Protein 3GGN (pdb70)

Solvent-accessible surface area: 13948 Å² total; per-residue (Å²): 123,90,25,135,21,24,10,62,0,45,69,69,22,111,76,0,24,60,52,2,69,81,9,65,17,1,1,73,17,1,26,89,4,87,48,7,92,81,52,58,141,98,73,3,97,5,18,20,110,14,118,99,135,124,33,59,25,53,18,57,1,42,19,72,30,60,70,91,4,132,85,2,8,6,130,14,50,140,84,19,63,66,102,22,20,5,54,0,36,10,93,109,14,132,75,90,156,5,0,36,0,7,0,107,22,32,38,95,102,92,69,104,73,6,90,61,4,1,92,52,10,48,55,54,31,79,67,58,72,135,66,96,15,69,21,42,20,63,0,54,69,88,30,107,78,0,21,57,52,4,70,78,10,71,12,2,10,63,17,1,22,84,7,91,47,8,98,75,60,56,140,100,92,4,92,6,20,30,109,20,78,107,100,128,30,75,15,27,15,37,0,42,8,68,19,54,78,90,6,133,76,3,14,11,121,20,48,135,85,22,154,31,115,20,39,6,49,0,46,10,107,122,13,124,75,86,92,20,6,33,0,29,0,128,22,41,45,32,86,138,93,71,121,84,6,110,66,5,2,108,44,9,67,59,53,32,71,53,66,71

CATH classification: 3.30.530.20

Structure (mmCIF, N/CA/C/O backbone):
data_3GGN
#
_entry.id   3GGN
#
_cell.length_a   48.498
_cell.length_b   56.286
_cell.length_c   51.277
_cell.angle_alpha   90.00
_cell.angle_beta   106.23
_cell.angle_gamma   90.00
#
_symmetry.space_group_name_H-M   'P 1 21 1'
#
loop_
_entity.id
_entity.type
_entity.pdbx_description
1 polymer 'Uncharacterized protein DR_A0006'
2 water water
#
loop_
_atom_site.group_PDB
_atom_site.id
_atom_site.type_symbol
_atom_site.label_atom_id
_atom_site.label_alt_id
_atom_site.label_comp_id
_atom_site.label_asym_id
_atom_site.label_entity_id
_atom_site.label_seq_id
_atom_site.pdbx_PDB_ins_code
_atom_site.Cartn_x
_atom_site.Cartn_y
_atom_site.Cartn_z
_atom_site.occupancy
_atom_site.B_iso_or_equiv
_atom_site.auth_seq_id
_atom_site.auth_comp_id
_atom_site.auth_asym_id
_atom_site.auth_atom_id
_atom_site.pdbx_PDB_model_num
ATOM 1 N N . THR A 1 4 ? 9.229 35.639 34.712 1.00 34.54 3 THR A N 1
ATOM 2 C CA . THR A 1 4 ? 7.876 35.659 34.079 1.00 34.23 3 THR A CA 1
ATOM 3 C C . THR A 1 4 ? 7.139 34.342 34.333 1.00 34.01 3 THR A C 1
ATOM 4 O O . THR A 1 4 ? 7.762 33.289 34.495 1.00 34.80 3 THR A O 1
ATOM 8 N N . VAL A 1 5 ? 5.813 34.412 34.360 1.00 31.74 4 VAL A N 1
ATOM 9 C CA . VAL A 1 5 ? 4.987 33.239 34.612 1.00 30.65 4 VAL A CA 1
ATOM 10 C C . VAL A 1 5 ? 3.920 33.063 33.534 1.00 29.98 4 VAL A C 1
ATOM 11 O O . VAL A 1 5 ? 3.265 34.025 33.130 1.00 29.76 4 VAL A O 1
ATOM 15 N N . VAL A 1 6 ? 3.758 31.828 33.069 1.00 28.49 5 VAL A N 1
ATOM 16 C CA . VAL A 1 6 ? 2.761 31.505 32.056 1.00 28.59 5 VAL A CA 1
ATOM 17 C C . VAL A 1 6 ? 1.878 30.427 32.663 1.00 29.54 5 VAL A C 1
ATOM 18 O O . VAL A 1 6 ? 2.366 29.382 33.093 1.00 29.97 5 VAL A O 1
ATOM 22 N N . ARG A 1 7 ? 0.576 30.672 32.694 1.00 29.89 6 ARG A N 1
ATOM 23 C CA . ARG A 1 7 ? -0.335 29.719 33.303 1.00 31.32 6 ARG A CA 1
ATOM 24 C C . ARG A 1 7 ? -1.626 29.573 32.504 1.00 30.42 6 ARG A C 1
ATOM 25 O O . ARG A 1 7 ? -2.254 30.564 32.130 1.00 29.41 6 ARG A O 1
ATOM 33 N N . ASP A 1 8 ? -2.012 28.330 32.239 1.00 29.92 7 ASP A N 1
ATOM 34 C CA . ASP A 1 8 ? -3.229 28.059 31.483 1.00 29.24 7 ASP A CA 1
ATOM 35 C C . ASP A 1 8 ? -3.804 26.709 31.898 1.00 29.92 7 ASP A C 1
ATOM 36 O O . ASP A 1 8 ? -3.135 25.912 32.561 1.00 30.00 7 ASP A O 1
ATOM 41 N N . ALA A 1 9 ? -5.042 26.443 31.501 1.00 27.04 8 ALA A N 1
ATOM 42 C CA . ALA A 1 9 ? -5.682 25.188 31.859 1.00 27.00 8 ALA A CA 1
ATOM 43 C C . ALA A 1 9 ? -6.729 24.783 30.828 1.00 26.27 8 ALA A C 1
ATOM 44 O O . ALA A 1 9 ? -7.312 25.628 30.161 1.00 28.02 8 ALA A O 1
ATOM 46 N N . VAL A 1 10 ? -6.959 23.484 30.700 1.00 26.24 9 VAL A N 1
ATOM 47 C CA . VAL A 1 10 ? -7.945 22.964 29.765 1.00 25.12 9 VAL A CA 1
ATOM 48 C C . VAL A 1 10 ? -8.543 21.713 30.389 1.00 24.43 9 VAL A C 1
ATOM 49 O O . VAL A 1 10 ? -7.847 20.974 31.075 1.00 25.98 9 VAL A O 1
ATOM 53 N N . THR A 1 11 ? -9.832 21.485 30.161 1.00 23.25 10 THR A N 1
ATOM 54 C CA . THR A 1 11 ? -10.506 20.308 30.705 1.00 23.71 10 THR A CA 1
ATOM 55 C C . THR A 1 11 ? -10.699 19.313 29.578 1.00 24.73 10 THR A C 1
ATOM 56 O O . THR A 1 11 ? -11.207 19.667 28.519 1.00 25.54 10 THR A O 1
ATOM 60 N N . ILE A 1 12 ? -10.300 18.069 29.815 1.00 22.65 11 ILE A N 1
ATOM 61 C CA . ILE A 1 12 ? -10.372 17.024 28.801 1.00 22.75 11 ILE A CA 1
ATOM 62 C C . ILE A 1 12 ? -11.183 15.821 29.265 1.00 22.31 11 ILE A C 1
ATOM 63 O O . ILE A 1 12 ? -11.032 15.360 30.392 1.00 19.67 11 ILE A O 1
ATOM 68 N N . GLY A 1 13 ? -12.028 15.306 28.379 1.00 22.72 12 GLY A N 1
ATOM 69 C CA . GLY A 1 13 ? -12.847 14.161 28.730 1.00 23.82 12 GLY A CA 1
ATOM 70 C C . GLY A 1 13 ? -12.098 12.845 28.699 1.00 24.70 12 GLY A C 1
ATOM 71 O O . GLY A 1 13 ? -12.523 11.899 28.039 1.00 24.79 12 GLY A O 1
ATOM 72 N N . LYS A 1 14 ? -10.979 12.779 29.410 1.00 26.49 13 LYS A N 1
ATOM 73 C CA . LYS A 1 14 ? -10.182 11.560 29.470 1.00 28.81 13 LYS A CA 1
ATOM 74 C C . LYS A 1 14 ? -9.644 11.354 30.880 1.00 28.34 13 LYS A C 1
ATOM 75 O O . LYS A 1 14 ? -9.546 12.299 31.662 1.00 27.21 13 LYS A O 1
ATOM 81 N N . PRO A 1 15 ? -9.315 10.103 31.228 1.00 27.50 14 PRO A N 1
ATOM 82 C CA . PRO A 1 15 ? -8.780 9.748 32.547 1.00 27.73 14 PRO A CA 1
ATOM 83 C C . PRO A 1 15 ? -7.486 10.517 32.829 1.00 26.40 14 PRO A C 1
ATOM 84 O O . PRO A 1 15 ? -6.714 10.793 31.909 1.00 25.38 14 PRO A O 1
ATOM 88 N N . ALA A 1 16 ? -7.242 10.853 34.092 1.00 24.24 15 ALA A N 1
ATOM 89 C CA . ALA A 1 16 ? -6.028 11.581 34.451 1.00 24.81 15 ALA A CA 1
ATOM 90 C C . ALA A 1 16 ? -4.780 10.735 34.203 1.00 24.61 15 ALA A C 1
ATOM 91 O O . ALA A 1 16 ? -3.728 11.256 33.829 1.00 23.28 15 ALA A O 1
ATOM 93 N N . GLU A 1 17 ? -4.902 9.426 34.406 1.00 26.17 16 GLU A N 1
ATOM 94 C CA . GLU A 1 17 ? -3.769 8.521 34.221 1.00 28.02 16 GLU A CA 1
ATOM 95 C C . GLU A 1 17 ? -3.305 8.519 32.773 1.00 27.55 16 GLU A C 1
ATOM 96 O O . GLU A 1 17 ? -2.114 8.390 32.492 1.00 27.97 16 GLU A O 1
ATOM 102 N N . GLN A 1 18 ? -4.256 8.657 31.856 1.00 26.99 17 GLN A N 1
ATOM 103 C CA . GLN A 1 18 ? -3.949 8.649 30.436 1.00 27.14 17 GLN A CA 1
ATOM 104 C C . GLN A 1 18 ? -3.265 9.932 29.981 1.00 24.90 17 GLN A C 1
ATOM 105 O O . GLN A 1 18 ? -2.341 9.895 29.170 1.00 24.48 17 GLN A O 1
ATOM 111 N N . LEU A 1 19 ? -3.727 11.066 30.493 1.00 22.01 18 LEU A N 1
ATOM 112 C CA . LEU A 1 19 ? -3.132 12.339 30.130 1.00 21.25 18 LEU A CA 1
ATOM 113 C C . LEU A 1 19 ? -1.742 12.444 30.757 1.00 18.79 18 LEU A C 1
ATOM 114 O O . LEU A 1 19 ? -0.814 12.976 30.143 1.00 18.89 18 LEU A O 1
ATOM 119 N N . TYR A 1 20 ? -1.599 11.925 31.975 1.00 17.77 19 TYR A N 1
ATOM 120 C CA . TYR A 1 20 ? -0.314 11.941 32.670 1.00 17.72 19 TYR A CA 1
ATOM 121 C C . TYR A 1 20 ? 0.761 11.244 31.823 1.00 17.33 19 TYR A C 1
ATOM 122 O O . TYR A 1 20 ? 1.832 11.792 31.588 1.00 18.77 19 TYR A O 1
ATOM 131 N N . ALA A 1 21 ? 0.468 10.033 31.368 1.00 19.77 20 ALA A N 1
ATOM 132 C CA . ALA A 1 21 ? 1.432 9.268 30.567 1.00 19.72 20 ALA A CA 1
ATOM 133 C C . ALA A 1 21 ? 1.923 10.016 29.329 1.00 19.34 20 ALA A C 1
ATOM 134 O O . ALA A 1 21 ? 3.061 9.832 28.889 1.00 18.47 20 ALA A O 1
ATOM 136 N N . VAL A 1 22 ? 1.071 10.862 28.767 1.00 18.58 21 VAL A N 1
ATOM 137 C CA . VAL A 1 22 ? 1.458 11.619 27.587 1.00 16.70 21 VAL A CA 1
ATOM 138 C C . VAL A 1 22 ? 2.549 12.617 27.956 1.00 17.88 21 VAL A C 1
ATOM 139 O O . VAL A 1 22 ? 3.550 12.738 27.261 1.00 17.38 21 VAL A O 1
ATOM 143 N N . TRP A 1 23 ? 2.367 13.308 29.074 1.00 16.81 22 TRP A N 1
ATOM 144 C CA . TRP A 1 23 ? 3.333 14.303 29.521 1.00 17.10 22 TRP A CA 1
ATOM 145 C C . TRP A 1 23 ? 4.609 13.731 30.124 1.00 17.05 22 TRP A C 1
ATOM 146 O O . TRP A 1 23 ? 5.677 14.337 30.011 1.00 18.44 22 TRP A O 1
ATOM 157 N N . ARG A 1 24 ? 4.502 12.572 30.767 1.00 16.55 23 ARG A N 1
ATOM 158 C CA . ARG A 1 24 ? 5.658 11.947 31.393 1.00 16.16 23 ARG A CA 1
ATOM 159 C C . ARG A 1 24 ? 6.716 11.473 30.388 1.00 16.37 23 ARG A C 1
ATOM 160 O O . ARG A 1 24 ? 7.871 11.204 30.755 1.00 12.83 23 ARG A O 1
ATOM 168 N N . ASP A 1 25 ? 6.310 11.343 29.130 1.00 15.71 24 ASP A N 1
ATOM 169 C CA . ASP A 1 25 ? 7.229 10.969 28.061 1.00 18.28 24 ASP A CA 1
ATOM 170 C C . ASP A 1 25 ? 7.869 12.298 27.654 1.00 19.40 24 ASP A C 1
ATOM 171 O O . ASP A 1 25 ? 7.381 12.996 26.761 1.00 16.60 24 ASP A O 1
ATOM 176 N N . LEU A 1 26 ? 8.968 12.634 28.320 1.00 18.86 25 LEU A N 1
ATOM 177 C CA . LEU A 1 26 ? 9.659 13.899 28.095 1.00 18.24 25 LEU A CA 1
ATOM 178 C C . LEU A 1 26 ? 10.090 14.240 26.674 1.00 16.30 25 LEU A C 1
ATOM 179 O O . LEU A 1 26 ? 9.954 15.389 26.249 1.00 14.98 25 LEU A O 1
ATOM 184 N N . PRO A 1 27 ? 10.621 13.258 25.918 1.00 17.14 26 PRO A N 1
ATOM 185 C CA . PRO A 1 27 ? 11.048 13.548 24.546 1.00 14.94 26 PRO A CA 1
ATOM 186 C C . PRO A 1 27 ? 9.904 14.056 23.679 1.00 14.10 26 PRO A C 1
ATOM 187 O O . PRO A 1 27 ? 10.125 14.708 22.656 1.00 14.31 26 PRO A O 1
ATOM 191 N N . GLY A 1 28 ? 8.678 13.762 24.093 1.00 14.40 27 GLY A N 1
ATOM 192 C CA . GLY A 1 28 ? 7.523 14.208 23.336 1.00 15.19 27 GLY A CA 1
ATOM 193 C C . GLY A 1 28 ? 6.978 15.572 23.750 1.00 16.16 27 GLY A C 1
ATOM 194 O O . GLY A 1 28 ? 6.071 16.094 23.103 1.00 14.63 27 GLY A O 1
ATOM 195 N N . LEU A 1 29 ? 7.528 16.162 24.809 1.00 15.01 28 LEU A N 1
ATOM 196 C CA . LEU A 1 29 ? 7.041 17.461 25.287 1.00 15.86 28 LEU A CA 1
ATOM 197 C C . LEU A 1 29 ? 7.002 18.588 24.256 1.00 15.98 28 LEU A C 1
ATOM 198 O O . LEU A 1 29 ? 6.110 19.432 24.301 1.00 15.87 28 LEU A O 1
ATOM 203 N N . PRO A 1 30 ? 7.975 18.634 23.330 1.00 15.50 29 PRO A N 1
ATOM 204 C CA . PRO A 1 30 ? 7.972 19.699 22.320 1.00 17.83 29 PRO A CA 1
ATOM 205 C C . PRO A 1 30 ? 6.712 19.699 21.450 1.00 19.21 29 PRO A C 1
ATOM 206 O O . PRO A 1 30 ? 6.448 20.661 20.735 1.00 19.56 29 PRO A O 1
ATOM 210 N N . LEU A 1 31 ? 5.953 18.609 21.491 1.00 19.84 30 LEU A N 1
ATOM 211 C CA . LEU A 1 31 ? 4.703 18.530 20.734 1.00 23.57 30 LEU A CA 1
ATOM 212 C C . LEU A 1 31 ? 3.631 19.264 21.530 1.00 24.54 30 LEU A C 1
ATOM 213 O O . LEU A 1 31 ? 2.786 19.969 20.970 1.00 27.40 30 LEU A O 1
ATOM 218 N N . LEU A 1 32 ? 3.680 19.099 22.847 1.00 25.85 31 LEU A N 1
ATOM 219 C CA . LEU A 1 32 ? 2.713 19.725 23.737 1.00 25.66 31 LEU A CA 1
ATOM 220 C C . LEU A 1 32 ? 3.052 21.180 24.013 1.00 25.81 31 LEU A C 1
ATOM 221 O O . LEU A 1 32 ? 2.159 22.027 24.074 1.00 28.48 31 LEU A O 1
ATOM 226 N N . MET A 1 33 ? 4.336 21.465 24.205 1.00 24.68 32 MET A N 1
ATOM 227 C CA . MET A 1 33 ? 4.800 22.831 24.461 1.00 23.21 32 MET A CA 1
ATOM 228 C C . MET A 1 33 ? 5.707 23.189 23.289 1.00 24.11 32 MET A C 1
ATOM 229 O O . MET A 1 33 ? 6.934 23.081 23.373 1.00 20.43 32 MET A O 1
ATOM 234 N N . THR A 1 34 ? 5.085 23.629 22.200 1.00 23.34 33 THR A N 1
ATOM 235 C CA . THR A 1 34 ? 5.802 23.950 20.975 1.00 22.31 33 THR A CA 1
ATOM 236 C C . THR A 1 34 ? 6.900 25.012 21.019 1.00 22.90 33 THR A C 1
ATOM 237 O O . THR A 1 34 ? 7.554 25.246 20.005 1.00 21.09 33 THR A O 1
ATOM 241 N N . HIS A 1 35 ? 7.112 25.657 22.163 1.00 20.96 34 HIS A N 1
ATOM 242 C CA . HIS A 1 35 ? 8.184 26.641 22.239 1.00 21.05 34 HIS A CA 1
ATOM 243 C C . HIS A 1 35 ? 9.492 25.885 22.495 1.00 19.83 34 HIS A C 1
ATOM 244 O O . HIS A 1 35 ? 10.573 26.465 22.464 1.00 18.41 34 HIS A O 1
ATOM 251 N N . LEU A 1 36 ? 9.376 24.580 22.736 1.00 19.24 35 LEU A N 1
ATOM 252 C CA . LEU A 1 36 ? 10.537 23.726 22.980 1.00 17.98 35 LEU A CA 1
ATOM 253 C C . LEU A 1 36 ? 10.958 23.036 21.686 1.00 19.57 35 LEU A C 1
ATOM 254 O O . LEU A 1 36 ? 10.105 22.640 20.885 1.00 18.50 35 LEU A O 1
ATOM 259 N N . ARG A 1 37 ? 12.264 22.879 21.485 1.00 15.93 36 ARG A N 1
ATOM 260 C CA . ARG A 1 37 ? 12.761 22.224 20.280 1.00 18.12 36 ARG A CA 1
ATOM 261 C C . ARG A 1 37 ? 12.995 20.740 20.536 1.00 18.06 36 ARG A C 1
ATOM 262 O O . ARG A 1 37 ? 12.728 19.906 19.677 1.00 18.66 36 ARG A O 1
ATOM 270 N N . SER A 1 38 ? 13.507 20.416 21.716 1.00 17.71 37 SER A N 1
ATOM 271 C CA . SER A 1 38 ? 13.757 19.026 22.063 1.00 17.05 37 SER A CA 1
ATOM 272 C C . SER A 1 38 ? 14.037 18.826 23.554 1.00 17.00 37 SER A C 1
ATOM 273 O O . SER A 1 38 ? 14.491 19.740 24.250 1.00 14.69 37 SER A O 1
ATOM 276 N N . VAL A 1 39 ? 13.730 17.624 24.039 1.00 14.33 38 VAL A N 1
ATOM 277 C CA . VAL A 1 39 ? 13.979 17.246 25.421 1.00 13.91 38 VAL A CA 1
ATOM 278 C C . VAL A 1 39 ? 14.545 15.838 25.361 1.00 15.45 38 VAL A C 1
ATOM 279 O O . VAL A 1 39 ? 13.919 14.924 24.808 1.00 13.04 38 VAL A O 1
ATOM 283 N N . GLU A 1 40 ? 15.737 15.673 25.921 1.00 16.21 39 GLU A N 1
ATOM 284 C CA . GLU A 1 40 ? 16.417 14.387 25.924 1.00 19.17 39 GLU A CA 1
ATOM 285 C C . GLU A 1 40 ? 16.609 13.860 27.343 1.00 18.64 39 GLU A C 1
ATOM 286 O O . GLU A 1 40 ? 17.032 14.592 28.236 1.00 18.31 39 GLU A O 1
ATOM 292 N N . VAL A 1 41 ? 16.294 12.587 27.551 1.00 17.78 40 VAL A N 1
ATOM 293 C CA . VAL A 1 41 ? 16.445 11.992 28.871 1.00 17.52 40 VAL A CA 1
ATOM 294 C C . VAL A 1 41 ? 17.915 11.674 29.109 1.00 18.47 40 VAL A C 1
ATOM 295 O O . VAL A 1 41 ? 18.543 10.997 28.301 1.00 18.95 40 VAL A O 1
ATOM 299 N N . LEU A 1 42 ? 18.469 12.178 30.207 1.00 18.34 41 LEU A N 1
ATOM 300 C CA . LEU A 1 42 ? 19.869 11.919 30.525 1.00 20.58 41 LEU A CA 1
ATOM 301 C C . LEU A 1 42 ? 19.937 10.796 31.560 1.00 21.83 41 LEU A C 1
ATOM 302 O O . LEU A 1 42 ? 20.844 9.969 31.525 1.00 24.83 41 LEU A O 1
ATOM 307 N N . ASP A 1 43 ? 18.967 10.777 32.472 1.00 23.82 42 ASP A N 1
ATOM 308 C CA . ASP A 1 43 ? 18.858 9.741 33.493 1.00 24.13 42 ASP A CA 1
ATOM 309 C C . ASP A 1 43 ? 17.471 9.819 34.137 1.00 24.60 42 ASP A C 1
ATOM 310 O O . ASP A 1 43 ? 16.628 10.608 33.699 1.00 24.85 42 ASP A O 1
ATOM 315 N N . ASP A 1 44 ? 17.228 9.003 35.158 1.00 24.22 43 ASP A N 1
ATOM 316 C CA . ASP A 1 44 ? 15.933 8.972 35.834 1.00 26.29 43 ASP A CA 1
ATOM 317 C C . ASP A 1 44 ? 15.345 10.340 36.190 1.00 24.48 43 ASP A C 1
ATOM 318 O O . ASP A 1 44 ? 14.130 10.542 36.096 1.00 23.21 43 ASP A O 1
ATOM 323 N N . LYS A 1 45 ? 16.203 11.277 36.584 1.00 23.54 44 LYS A N 1
ATOM 324 C CA . LYS A 1 45 ? 15.748 12.604 36.989 1.00 22.77 44 LYS A CA 1
ATOM 325 C C . LYS A 1 45 ? 16.211 13.765 36.110 1.00 22.39 44 LYS A C 1
ATOM 326 O O . LYS A 1 45 ? 15.565 14.807 36.087 1.00 23.21 44 LYS A O 1
ATOM 332 N N . ARG A 1 46 ? 17.323 13.593 35.402 1.00 21.09 45 ARG A N 1
ATOM 333 C CA . ARG A 1 46 ? 17.864 14.650 34.544 1.00 21.20 45 ARG A CA 1
ATOM 334 C C . ARG A 1 46 ? 17.490 14.525 33.073 1.00 18.11 45 ARG A C 1
ATOM 335 O O . ARG A 1 46 ? 17.316 13.428 32.550 1.00 18.26 45 ARG A O 1
ATOM 343 N N . SER A 1 47 ? 17.408 15.675 32.412 1.00 16.59 46 SER A N 1
ATOM 344 C CA . SER A 1 47 ? 17.095 15.759 30.997 1.00 15.17 46 SER A CA 1
ATOM 345 C C . SER A 1 47 ? 17.713 17.041 30.448 1.00 15.98 46 SER A C 1
ATOM 346 O O . SER A 1 47 ? 17.961 17.999 31.190 1.00 17.11 46 SER A O 1
ATOM 349 N N . ARG A 1 48 ? 17.975 17.049 29.148 1.00 16.49 47 ARG A N 1
ATOM 350 C CA . ARG A 1 48 ? 18.556 18.212 28.491 1.00 16.55 47 ARG A CA 1
ATOM 351 C C . ARG A 1 48 ? 17.484 18.823 27.608 1.00 16.35 47 ARG A C 1
ATOM 352 O O . ARG A 1 48 ? 16.940 18.153 26.723 1.00 16.90 47 ARG A O 1
ATOM 360 N N . TRP A 1 49 ? 17.184 20.091 27.865 1.00 15.10 48 TRP A N 1
ATOM 361 C CA . TRP A 1 49 ? 16.154 20.830 27.140 1.00 15.41 48 TRP A CA 1
ATOM 362 C C . TRP A 1 49 ? 16.784 21.801 26.154 1.00 17.38 48 TRP A C 1
ATOM 363 O O . TRP A 1 49 ? 17.821 22.415 26.448 1.00 15.93 48 TRP A O 1
ATOM 374 N N . THR A 1 50 ? 16.165 21.931 24.981 1.00 16.92 49 THR A N 1
ATOM 375 C CA . THR A 1 50 ? 16.677 22.833 23.961 1.00 15.74 49 THR A CA 1
ATOM 376 C C . THR A 1 50 ? 15.551 23.629 23.313 1.00 16.82 49 THR A C 1
ATOM 377 O O . THR A 1 50 ? 14.441 23.129 23.139 1.00 13.90 49 THR A O 1
ATOM 381 N N . VAL A 1 51 ? 15.846 24.881 22.974 1.00 13.50 50 VAL A N 1
ATOM 382 C CA . VAL A 1 51 ? 14.882 25.755 22.325 1.00 16.50 50 VAL A CA 1
ATOM 383 C C . VAL A 1 51 ? 15.618 26.500 21.217 1.00 16.05 50 VAL A C 1
ATOM 384 O O . VAL A 1 51 ? 16.842 26.647 21.265 1.00 14.69 50 VAL A O 1
ATOM 388 N N . GLU A 1 52 ? 14.873 26.955 20.215 1.00 18.17 51 GLU A N 1
ATOM 389 C CA . GLU A 1 52 ? 15.464 27.706 19.117 1.00 20.44 51 GLU A CA 1
ATOM 390 C C . GLU A 1 52 ? 15.924 29.067 19.629 1.00 18.72 51 GLU A C 1
ATOM 391 O O . GLU A 1 52 ? 15.377 29.593 20.598 1.00 17.69 51 GLU A O 1
ATOM 397 N N . ALA A 1 53 ? 16.938 29.631 18.984 1.00 19.00 52 ALA A N 1
ATOM 398 C CA . ALA A 1 53 ? 17.445 30.949 19.354 1.00 20.51 52 ALA A CA 1
ATOM 399 C C . ALA A 1 53 ? 18.007 31.582 18.088 1.00 21.62 52 ALA A C 1
ATOM 400 O O . ALA A 1 53 ? 18.669 30.912 17.295 1.00 20.73 52 ALA A O 1
ATOM 402 N N . PRO A 1 54 ? 17.737 32.880 17.877 1.00 23.12 53 PRO A N 1
ATOM 403 C CA . PRO A 1 54 ? 18.224 33.598 16.691 1.00 25.35 53 PRO A CA 1
ATOM 404 C C . PRO A 1 54 ? 19.742 33.553 16.550 1.00 27.63 53 PRO A C 1
ATOM 405 O O . PRO A 1 54 ? 20.455 33.140 17.468 1.00 24.89 53 PRO A O 1
ATOM 409 N N . ALA A 1 55 ? 20.233 33.984 15.391 1.00 31.24 54 ALA A N 1
ATOM 410 C CA . ALA A 1 55 ? 21.668 34.019 15.147 1.00 33.19 54 ALA A CA 1
ATOM 411 C C . ALA A 1 55 ? 22.240 35.020 16.143 1.00 33.90 54 ALA A C 1
ATOM 412 O O . ALA A 1 55 ? 21.584 36.005 16.478 1.00 34.37 54 ALA A O 1
ATOM 414 N N . PRO A 1 56 ? 23.469 34.790 16.623 1.00 33.35 55 PRO A N 1
ATOM 415 C CA . PRO A 1 56 ? 24.342 33.663 16.287 1.00 34.37 55 PRO A CA 1
ATOM 416 C C . PRO A 1 56 ? 24.102 32.390 17.115 1.00 32.44 55 PRO A C 1
ATOM 417 O O . PRO A 1 56 ? 24.538 31.305 16.726 1.00 34.93 55 PRO A O 1
ATOM 421 N N . LEU A 1 57 ? 23.409 32.525 18.243 1.00 30.03 56 LEU A N 1
ATOM 422 C CA . LEU A 1 57 ? 23.137 31.388 19.130 1.00 28.00 56 LEU A CA 1
ATOM 423 C C . LEU A 1 57 ? 22.612 30.109 18.476 1.00 26.00 56 LEU A C 1
ATOM 424 O O . LEU A 1 57 ? 23.080 29.020 18.801 1.00 26.58 56 LEU A O 1
ATOM 429 N N . GLY A 1 58 ? 21.643 30.234 17.571 1.00 23.41 57 GLY A N 1
ATOM 430 C CA . GLY A 1 58 ? 21.079 29.058 16.922 1.00 23.84 57 GLY A CA 1
ATOM 431 C C . GLY A 1 58 ? 20.120 28.315 17.843 1.00 21.98 57 GLY A C 1
ATOM 432 O O . GLY A 1 58 ? 18.940 28.137 17.541 1.00 18.75 57 GLY A O 1
ATOM 433 N N . THR A 1 59 ? 20.636 27.862 18.976 1.00 23.83 58 THR A N 1
ATOM 434 C CA . THR A 1 59 ? 19.816 27.165 19.958 1.00 24.11 58 THR A CA 1
ATOM 435 C C . THR A 1 59 ? 20.368 27.505 21.326 1.00 23.23 58 THR A C 1
ATOM 436 O O . THR A 1 59 ? 21.458 28.057 21.449 1.00 22.08 58 THR A O 1
ATOM 440 N N . VAL A 1 60 ? 19.590 27.196 22.351 1.00 24.06 59 VAL A N 1
ATOM 441 C CA . VAL A 1 60 ? 19.998 27.417 23.722 1.00 24.82 59 VAL A CA 1
ATOM 442 C C . VAL A 1 60 ? 19.599 26.126 24.416 1.00 24.64 59 VAL A C 1
ATOM 443 O O . VAL A 1 60 ? 18.461 25.674 24.296 1.00 22.14 59 VAL A O 1
ATOM 447 N N . SER A 1 61 ? 20.549 25.520 25.114 1.00 23.54 60 SER A N 1
ATOM 448 C CA . SER A 1 61 ? 20.300 24.267 25.804 1.00 24.52 60 SER A CA 1
ATOM 449 C C . SER A 1 61 ? 20.634 24.392 27.279 1.00 24.64 60 SER A C 1
ATOM 450 O O . SER A 1 61 ? 21.423 25.246 27.672 1.00 22.92 60 SER A O 1
ATOM 453 N N . TRP A 1 62 ? 20.011 23.543 28.089 1.00 23.19 61 TRP A N 1
ATOM 454 C CA . TRP A 1 62 ? 20.248 23.523 29.524 1.00 22.52 61 TRP A CA 1
ATOM 455 C C . TRP A 1 62 ? 19.747 22.195 30.059 1.00 22.45 61 TRP A C 1
ATOM 456 O O . TRP A 1 62 ? 19.045 21.456 29.363 1.00 20.60 61 TRP A O 1
ATOM 467 N N . GLU A 1 63 ? 20.120 21.879 31.290 1.00 21.41 62 GLU A N 1
ATOM 468 C CA . GLU A 1 63 ? 19.687 20.634 31.889 1.00 23.85 62 GLU A CA 1
ATOM 469 C C . GLU A 1 63 ? 18.676 20.961 32.967 1.00 23.90 62 GLU A C 1
ATOM 470 O O . GLU A 1 63 ? 18.689 22.054 33.533 1.00 23.24 62 GLU A O 1
ATOM 476 N N . ALA A 1 64 ? 17.788 20.014 33.235 1.00 23.99 63 ALA A N 1
ATOM 477 C CA . ALA A 1 64 ? 16.755 20.206 34.236 1.00 23.15 63 ALA A CA 1
ATOM 478 C C . ALA A 1 64 ? 16.450 18.883 34.915 1.00 22.14 63 ALA A C 1
ATOM 479 O O . ALA A 1 64 ? 16.747 17.814 34.375 1.00 24.07 63 ALA A O 1
ATOM 481 N N . GLU A 1 65 ? 15.866 18.950 36.103 1.00 21.05 64 GLU A N 1
ATOM 482 C CA . GLU A 1 65 ? 15.505 17.733 36.816 1.00 19.94 64 GLU A CA 1
ATOM 483 C C . GLU A 1 65 ? 14.053 17.774 37.258 1.00 17.27 64 GLU A C 1
ATOM 484 O O . GLU A 1 65 ? 13.455 18.840 37.377 1.00 17.91 64 GLU A O 1
ATOM 490 N N . LEU A 1 66 ? 13.478 16.599 37.467 1.00 16.46 65 LEU A N 1
ATOM 491 C CA . LEU A 1 66 ? 12.102 16.510 37.922 1.00 18.03 65 LEU A CA 1
ATOM 492 C C . LEU A 1 66 ? 12.102 16.763 39.426 1.00 17.47 65 LEU A C 1
ATOM 493 O O . LEU A 1 66 ? 12.856 16.131 40.157 1.00 19.55 65 LEU A O 1
ATOM 498 N N . THR A 1 67 ? 11.284 17.704 39.884 1.00 16.79 66 THR A N 1
ATOM 499 C CA . THR A 1 67 ? 11.202 18.008 41.309 1.00 16.17 66 THR A CA 1
ATOM 500 C C . THR A 1 67 ? 10.025 17.257 41.916 1.00 16.33 66 THR A C 1
ATOM 501 O O . THR A 1 67 ? 9.912 17.121 43.138 1.00 13.84 66 THR A O 1
ATOM 505 N N . ALA A 1 68 ? 9.139 16.776 41.054 1.00 15.89 67 ALA A N 1
ATOM 506 C CA . ALA A 1 68 ? 7.977 16.033 41.510 1.00 1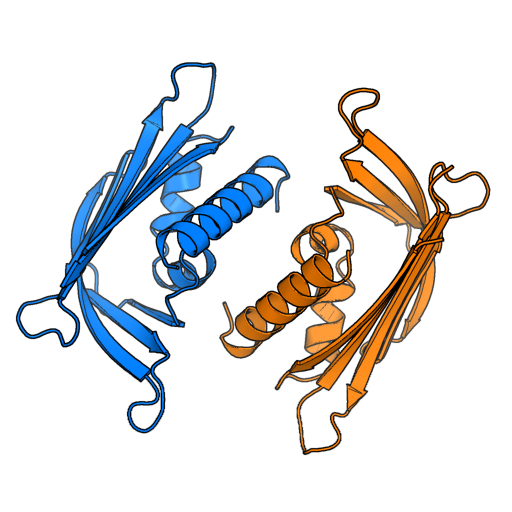5.60 67 ALA A CA 1
ATOM 507 C C . ALA A 1 68 ? 7.416 15.184 40.382 1.00 16.60 67 ALA A C 1
ATOM 508 O O . ALA A 1 68 ? 7.405 15.602 39.220 1.00 15.03 67 ALA A O 1
ATOM 510 N N . ASP A 1 69 ? 6.964 13.985 40.729 1.00 16.54 68 ASP A N 1
ATOM 511 C CA . ASP A 1 69 ? 6.385 13.082 39.749 1.00 18.36 68 ASP A CA 1
ATOM 512 C C . ASP A 1 69 ? 5.4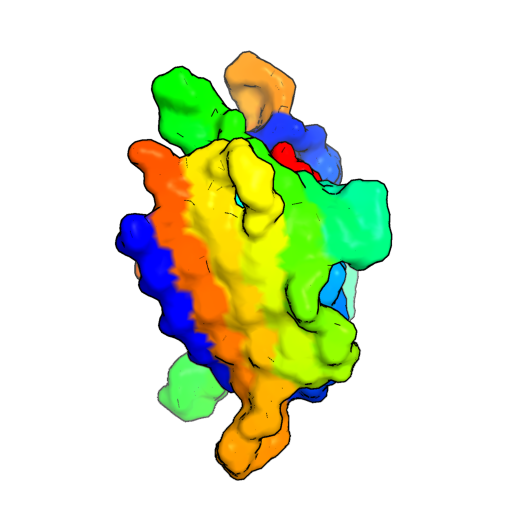19 12.124 40.433 1.00 18.45 68 ASP A C 1
ATOM 513 O O . ASP A 1 69 ? 5.832 11.159 41.066 1.00 17.13 68 ASP A O 1
ATOM 518 N N . GLU A 1 70 ? 4.130 12.422 40.304 1.00 18.43 69 GLU A N 1
ATOM 519 C CA . GLU A 1 70 ? 3.070 11.615 40.895 1.00 19.50 69 GLU A CA 1
ATOM 520 C C . GLU A 1 70 ? 2.158 11.139 39.779 1.00 21.16 69 GLU A C 1
ATOM 521 O O . GLU A 1 70 ? 1.373 11.909 39.246 1.00 19.52 69 GLU A O 1
ATOM 527 N N . PRO A 1 71 ? 2.260 9.855 39.405 1.00 21.79 70 PRO A N 1
ATOM 528 C CA . PRO A 1 71 ? 1.423 9.309 38.338 1.00 21.67 70 PRO A CA 1
ATOM 529 C C . PRO A 1 71 ? -0.038 9.744 38.442 1.00 22.32 70 PRO A C 1
ATOM 530 O O . PRO A 1 71 ? -0.662 9.636 39.501 1.00 21.28 70 PRO A O 1
ATOM 534 N N . GLY A 1 72 ? -0.563 10.259 37.336 1.00 21.05 71 GLY A N 1
ATOM 535 C CA . GLY A 1 72 ? -1.945 10.697 37.292 1.00 21.92 71 GLY A CA 1
ATOM 536 C C . GLY A 1 72 ? -2.259 11.944 38.089 1.00 20.87 71 GLY A C 1
ATOM 537 O O . GLY A 1 72 ? -3.416 12.380 38.116 1.00 23.52 71 GLY A O 1
ATOM 538 N N . LYS A 1 73 ? -1.245 12.534 38.718 1.00 18.90 72 LYS A N 1
ATOM 539 C CA . LYS A 1 73 ? -1.461 13.726 39.532 1.00 19.77 72 LYS A CA 1
ATOM 540 C C . LYS A 1 73 ? -0.590 14.936 39.199 1.00 19.95 72 LYS A C 1
ATOM 541 O O . LYS A 1 73 ? -1.104 16.049 39.057 1.00 20.08 72 LYS A O 1
ATOM 547 N N . ARG A 1 74 ? 0.720 14.736 39.090 1.00 19.89 73 ARG A N 1
ATOM 548 C CA . ARG A 1 74 ? 1.587 15.860 38.780 1.00 18.96 73 ARG A CA 1
ATOM 549 C C . ARG A 1 74 ? 3.000 15.506 38.342 1.00 16.79 73 ARG A C 1
ATOM 550 O O . ARG A 1 74 ? 3.540 14.459 38.692 1.00 18.23 73 ARG A O 1
ATOM 558 N N . ILE A 1 75 ? 3.575 16.411 37.558 1.00 15.62 74 ILE A N 1
ATOM 559 C CA . ILE A 1 75 ? 4.929 16.301 37.049 1.00 14.67 74 ILE A CA 1
ATOM 560 C C . ILE A 1 75 ? 5.497 17.724 37.147 1.00 14.66 74 ILE A C 1
ATOM 561 O O . ILE A 1 75 ? 4.875 18.682 36.686 1.00 15.17 74 ILE A O 1
ATOM 566 N N . ALA A 1 76 ? 6.663 17.867 37.763 1.00 16.24 75 ALA A N 1
ATOM 567 C CA . ALA A 1 76 ? 7.276 19.182 37.903 1.00 14.95 75 ALA A CA 1
ATOM 568 C C . ALA A 1 76 ? 8.764 19.101 37.612 1.00 15.07 75 ALA A C 1
ATOM 569 O O . ALA A 1 76 ? 9.398 18.064 37.818 1.00 15.40 75 ALA A O 1
ATOM 571 N N . TRP A 1 77 ? 9.324 20.207 37.138 1.00 14.52 76 TRP A N 1
ATOM 572 C CA . TRP A 1 77 ? 10.732 20.235 36.796 1.00 16.46 76 TRP A CA 1
ATOM 573 C C . TRP A 1 77 ? 11.281 21.638 36.969 1.00 16.19 76 TRP A C 1
ATOM 574 O O . TRP A 1 77 ? 10.528 22.606 37.019 1.00 15.37 76 TRP A O 1
ATOM 585 N N . ARG A 1 78 ? 12.598 21.734 37.073 1.00 18.04 77 ARG A N 1
ATOM 586 C CA . ARG A 1 78 ? 13.252 23.021 37.213 1.00 19.53 77 ARG A CA 1
ATOM 587 C C . ARG A 1 78 ? 14.684 22.891 36.715 1.00 19.56 77 ARG A C 1
ATOM 588 O O . ARG A 1 78 ? 15.325 21.856 36.888 1.00 18.32 77 ARG A O 1
ATOM 596 N N . SER A 1 79 ? 15.176 23.943 36.081 1.00 18.65 78 SER A N 1
ATOM 597 C CA . SER A 1 79 ? 16.533 23.939 35.565 1.00 20.18 78 SER A CA 1
ATOM 598 C C . SER A 1 79 ? 17.496 23.809 36.734 1.00 22.88 78 SER A C 1
ATOM 599 O O . SER A 1 79 ? 17.164 24.169 37.865 1.00 22.76 78 SER A O 1
ATOM 602 N N . LEU A 1 80 ? 18.682 23.277 36.473 1.00 24.39 79 LEU A N 1
ATOM 603 C CA . LEU A 1 80 ? 19.673 23.137 37.527 1.00 29.03 79 LEU A CA 1
ATOM 604 C C . LEU A 1 80 ? 20.410 24.455 37.696 1.00 32.70 79 LEU A C 1
ATOM 605 O O . LEU A 1 80 ? 20.387 25.308 36.806 1.00 30.23 79 LEU A O 1
ATOM 610 N N . PRO A 1 81 ? 21.046 24.654 38.860 1.00 35.79 80 PRO A N 1
ATOM 611 C CA . PRO A 1 81 ? 21.791 25.888 39.110 1.00 37.78 80 PRO A CA 1
ATOM 612 C C . PRO A 1 81 ? 22.867 26.056 38.041 1.00 40.29 80 PRO A C 1
ATOM 613 O O . PRO A 1 81 ? 23.666 25.145 37.807 1.00 40.97 80 PRO A O 1
ATOM 617 N N . GLY A 1 82 ? 22.874 27.209 37.380 1.00 42.39 81 GLY A N 1
ATOM 618 C CA . GLY A 1 82 ? 23.865 27.449 36.347 1.00 42.54 81 GLY A CA 1
ATOM 619 C C . GLY A 1 82 ? 23.315 27.296 34.941 1.00 42.88 81 GLY A C 1
ATOM 620 O O . GLY A 1 82 ? 23.993 27.626 33.965 1.00 41.86 81 GLY A O 1
ATOM 621 N N . ALA A 1 83 ? 22.093 26.780 34.828 1.00 42.56 82 ALA A N 1
ATOM 622 C CA . ALA A 1 83 ? 21.475 26.609 33.517 1.00 41.59 82 ALA A CA 1
ATOM 623 C C . ALA A 1 83 ? 21.431 27.985 32.884 1.00 41.03 82 ALA A C 1
ATOM 624 O O . ALA A 1 83 ? 21.332 28.985 33.590 1.00 42.23 82 ALA A O 1
ATOM 626 N N . ARG A 1 84 ? 21.520 28.044 31.561 1.00 40.40 83 ARG A N 1
ATOM 627 C CA . ARG A 1 84 ? 21.480 29.329 30.876 1.00 39.45 83 ARG A CA 1
ATOM 628 C C . ARG A 1 84 ? 20.200 30.047 31.278 1.00 39.33 83 ARG A C 1
ATOM 629 O O . ARG A 1 84 ? 20.230 30.990 32.067 1.00 41.08 83 ARG A O 1
ATOM 631 N N . ILE A 1 85 ? 19.076 29.576 30.743 1.00 38.21 84 ILE A N 1
ATOM 632 C CA . ILE A 1 85 ? 17.773 30.164 31.026 1.00 35.22 84 ILE A CA 1
ATOM 633 C C . ILE A 1 85 ? 17.129 29.518 32.250 1.00 34.27 84 ILE A C 1
ATOM 634 O O . ILE A 1 85 ? 16.732 28.352 32.215 1.00 32.58 84 ILE A O 1
ATOM 639 N N . GLU A 1 86 ? 17.032 30.289 33.330 1.00 33.20 85 GLU A N 1
ATOM 640 C CA . GLU A 1 86 ? 16.447 29.815 34.577 1.00 31.94 85 GLU A CA 1
ATOM 641 C C . GLU A 1 86 ? 14.945 29.586 34.408 1.00 29.02 85 GLU A C 1
ATOM 642 O O . GLU A 1 86 ? 14.191 30.526 34.155 1.00 31.50 85 GLU A O 1
ATOM 648 N N . ASN A 1 87 ? 14.501 28.342 34.552 1.00 26.30 86 ASN A N 1
ATOM 649 C CA . ASN A 1 87 ? 13.082 28.059 34.383 1.00 23.35 86 ASN A CA 1
ATOM 650 C C . ASN A 1 87 ? 12.558 26.861 35.159 1.00 22.00 86 ASN A C 1
ATOM 651 O O . ASN A 1 87 ? 13.314 26.008 35.624 1.00 20.51 86 ASN A O 1
ATOM 656 N N . SER A 1 88 ? 11.241 26.805 35.288 1.00 18.75 87 SER A N 1
ATOM 657 C CA . SER A 1 88 ? 10.596 25.705 35.980 1.00 18.10 87 SER A CA 1
ATOM 658 C C . SER A 1 88 ? 9.244 25.502 35.316 1.00 17.72 87 SER A C 1
ATOM 659 O O . SER A 1 88 ? 8.798 26.329 34.516 1.00 16.31 87 SER A O 1
ATOM 662 N N . GLY A 1 89 ? 8.594 24.399 35.656 1.00 15.77 88 GLY A N 1
ATOM 663 C CA . GLY A 1 89 ? 7.295 24.116 35.093 1.00 16.53 88 GLY A CA 1
ATOM 664 C C . GLY A 1 89 ? 6.615 23.073 35.947 1.00 16.73 88 GLY A C 1
ATOM 665 O O . GLY A 1 89 ? 7.276 22.367 36.709 1.00 15.76 88 GLY A O 1
ATOM 666 N N . GLU A 1 90 ? 5.298 22.986 35.824 1.00 15.60 89 GLU A N 1
ATOM 667 C CA . GLU A 1 90 ? 4.523 22.019 36.577 1.00 17.63 89 GLU A CA 1
ATOM 668 C C . GLU A 1 90 ? 3.202 21.790 35.885 1.00 17.85 89 GLU A C 1
ATOM 669 O O . GLU A 1 90 ? 2.499 22.736 35.532 1.00 18.37 89 GLU A O 1
ATOM 675 N N . VAL A 1 91 ? 2.876 20.521 35.687 1.00 17.39 90 VAL A N 1
ATOM 676 C CA . VAL A 1 91 ? 1.627 20.134 35.064 1.00 18.50 90 VAL A CA 1
ATOM 677 C C . VAL A 1 91 ? 0.817 19.348 36.090 1.00 17.38 90 VAL A C 1
ATOM 678 O O . VAL A 1 91 ? 1.337 18.418 36.722 1.00 15.67 90 VAL A O 1
ATOM 682 N N . LEU A 1 92 ? -0.450 19.727 36.246 1.00 15.34 91 LEU A N 1
ATOM 683 C CA . LEU A 1 92 ? -1.342 19.062 37.183 1.00 17.56 91 LEU A CA 1
ATOM 684 C C . LEU A 1 92 ? -2.512 18.437 36.448 1.00 18.34 91 LEU A C 1
ATOM 685 O O . LEU A 1 92 ? -2.994 18.970 35.454 1.00 20.54 91 LEU A O 1
ATOM 690 N N . PHE A 1 93 ? -2.961 17.303 36.958 1.00 18.94 92 PHE A N 1
ATOM 691 C CA . PHE A 1 93 ? -4.093 16.585 36.406 1.00 18.93 92 PHE A CA 1
ATOM 692 C C . PHE A 1 93 ? -5.057 16.528 37.578 1.00 20.63 92 PHE A C 1
ATOM 693 O O . PHE A 1 93 ? -4.839 15.795 38.542 1.00 19.13 92 PHE A O 1
ATOM 701 N N . ARG A 1 94 ? -6.108 17.336 37.503 1.00 20.83 93 ARG A N 1
ATOM 702 C CA . ARG A 1 94 ? -7.075 17.421 38.587 1.00 20.96 93 ARG A CA 1
ATOM 703 C C . ARG A 1 94 ? -8.477 17.066 38.127 1.00 21.23 93 ARG A C 1
ATOM 704 O O . ARG A 1 94 ? -8.862 17.353 36.990 1.00 20.11 93 ARG A O 1
ATOM 712 N N . PRO A 1 95 ? -9.266 16.436 39.011 1.00 21.13 94 PRO A N 1
ATOM 713 C CA . PRO A 1 95 ? -10.627 16.083 38.607 1.00 21.47 94 PRO A CA 1
ATOM 714 C C . PRO A 1 95 ? -11.407 17.371 38.365 1.00 23.01 94 PRO A C 1
ATOM 715 O O . PRO A 1 95 ? -11.356 18.298 39.179 1.00 22.56 94 PRO A O 1
ATOM 719 N N . ALA A 1 96 ? -12.110 17.431 37.239 1.00 24.16 95 ALA A N 1
ATOM 720 C CA . ALA A 1 96 ? -12.891 18.611 36.886 1.00 25.73 95 ALA A CA 1
ATOM 721 C C . ALA A 1 96 ? -14.245 18.542 37.573 1.00 27.84 95 ALA A C 1
ATOM 722 O O . ALA A 1 96 ? -14.830 17.469 37.688 1.00 26.72 95 ALA A O 1
ATOM 724 N N . PRO A 1 97 ? -14.760 19.687 38.040 1.00 28.40 96 PRO A N 1
ATOM 725 C CA . PRO A 1 97 ? -16.059 19.731 38.720 1.00 30.97 96 PRO A CA 1
ATOM 726 C C . PRO A 1 97 ? -17.267 19.307 37.884 1.00 34.40 96 PRO A C 1
ATOM 727 O O . PRO A 1 97 ? -18.132 18.571 38.369 1.00 34.67 96 PRO A O 1
ATOM 731 N N . GLY A 1 98 ? -17.325 19.765 36.636 1.00 37.50 97 GLY A N 1
ATOM 732 C CA . GLY A 1 98 ? -18.445 19.420 35.775 1.00 41.46 97 GLY A CA 1
ATOM 733 C C . GLY A 1 98 ? -18.876 17.967 35.887 1.00 43.49 97 GLY A C 1
ATOM 734 O O . GLY A 1 98 ? -19.686 17.609 36.744 1.00 43.41 97 GLY A O 1
ATOM 735 N N . ALA A 1 99 ? -18.329 17.130 35.011 1.00 44.33 98 ALA A N 1
ATOM 736 C CA . ALA A 1 99 ? -18.640 15.710 34.995 1.00 44.12 98 ALA A CA 1
ATOM 737 C C . ALA A 1 99 ? -17.348 14.900 35.023 1.00 43.95 98 ALA A C 1
ATOM 738 O O . ALA A 1 99 ? -16.398 15.250 35.727 1.00 43.42 98 ALA A O 1
ATOM 740 N N . ARG A 1 100 ? -17.315 13.816 34.254 1.00 43.41 99 ARG A N 1
ATOM 741 C CA . ARG A 1 100 ? -16.135 12.967 34.211 1.00 42.58 99 ARG A CA 1
ATOM 742 C C . ARG A 1 100 ? -15.126 13.538 33.223 1.00 41.44 99 ARG A C 1
ATOM 743 O O . ARG A 1 100 ? -15.219 13.315 32.011 1.00 41.33 99 ARG A O 1
ATOM 751 N N . GLY A 1 101 ? -14.169 14.288 33.756 1.00 37.60 100 GLY A N 1
ATOM 752 C CA . GLY A 1 101 ? -13.147 14.892 32.927 1.00 35.36 100 GLY A CA 1
ATOM 753 C C . GLY A 1 101 ? -11.954 15.288 33.772 1.00 32.19 100 GLY A C 1
ATOM 754 O O . GLY A 1 101 ? -12.054 15.373 34.999 1.00 33.25 100 GLY A O 1
ATOM 755 N N . THR A 1 102 ? -10.822 15.523 33.120 1.00 29.40 101 THR A N 1
ATOM 756 C CA . THR A 1 102 ? -9.615 15.914 33.828 1.00 26.02 101 THR A CA 1
ATOM 757 C C . THR A 1 102 ? -9.162 17.303 33.422 1.00 24.88 101 THR A C 1
ATOM 758 O O . THR A 1 102 ? -9.033 17.607 32.238 1.00 22.83 101 THR A O 1
ATOM 762 N N . GLU A 1 103 ? -8.936 18.153 34.412 1.00 25.09 102 GLU A N 1
ATOM 763 C CA . GLU A 1 103 ? -8.470 19.495 34.135 1.00 24.85 102 GLU A CA 1
ATOM 764 C C . GLU A 1 103 ? -6.949 19.451 34.139 1.00 24.50 102 GLU A C 1
ATOM 765 O O . GLU A 1 103 ? -6.334 18.988 35.098 1.00 22.66 102 GLU A O 1
ATOM 771 N N . VAL A 1 104 ? -6.344 19.915 33.055 1.00 23.58 103 VAL A N 1
ATOM 772 C CA . VAL A 1 104 ? -4.892 19.924 32.962 1.00 24.08 103 VAL A CA 1
ATOM 773 C C . VAL A 1 104 ? -4.432 21.362 33.112 1.00 23.77 103 VAL A C 1
ATOM 774 O O . VAL A 1 104 ? -4.741 22.214 32.278 1.00 24.19 103 VAL A O 1
ATOM 778 N N . VAL A 1 105 ? -3.708 21.613 34.196 1.00 21.99 104 VAL A N 1
ATOM 779 C CA . VAL A 1 105 ? -3.198 22.934 34.533 1.00 21.90 104 VAL A CA 1
ATOM 780 C C . VAL A 1 105 ? -1.696 22.993 34.288 1.00 21.46 104 VAL A C 1
ATOM 781 O O . VAL A 1 105 ? -0.943 22.180 34.821 1.00 20.62 104 VAL A O 1
ATOM 785 N N . VAL A 1 106 ? -1.264 23.959 33.485 1.00 19.73 105 VAL A N 1
ATOM 786 C CA . VAL A 1 106 ? 0.150 24.105 33.170 1.00 19.74 105 VAL A CA 1
ATOM 787 C C . VAL A 1 106 ? 0.702 25.449 33.614 1.00 20.07 105 VAL A C 1
ATOM 788 O O . VAL A 1 106 ? 0.161 26.500 33.260 1.00 18.19 105 VAL A O 1
ATOM 792 N N . ARG A 1 107 ? 1.782 25.414 34.389 1.00 16.71 106 ARG A N 1
ATOM 793 C CA . ARG A 1 107 ? 2.395 26.648 34.867 1.00 19.84 106 ARG A CA 1
ATOM 794 C C . ARG A 1 107 ? 3.888 26.613 34.622 1.00 18.68 106 ARG A C 1
ATOM 795 O O . ARG A 1 107 ? 4.585 25.738 35.130 1.00 17.43 106 ARG A O 1
ATOM 803 N N . LEU A 1 108 ? 4.366 27.571 33.836 1.00 16.31 107 LEU A N 1
ATOM 804 C CA . LEU A 1 108 ? 5.775 27.670 33.497 1.00 18.85 107 LEU A CA 1
ATOM 805 C C . LEU A 1 108 ? 6.345 28.986 34.016 1.00 20.92 107 LEU A C 1
ATOM 806 O O . LEU A 1 108 ? 5.643 29.999 34.078 1.00 19.91 107 LEU A O 1
ATOM 811 N N . THR A 1 109 ? 7.615 28.969 34.392 1.00 20.82 108 THR A N 1
ATOM 812 C CA . THR A 1 109 ? 8.265 30.168 34.884 1.00 24.67 108 THR A CA 1
ATOM 813 C C . THR A 1 109 ? 9.630 30.241 34.230 1.00 25.37 108 THR A C 1
ATOM 814 O O . THR A 1 109 ? 10.250 29.208 33.952 1.00 24.58 108 THR A O 1
ATOM 818 N N . TYR A 1 110 ? 10.089 31.461 33.973 1.00 24.37 109 TYR A N 1
ATOM 819 C CA . TYR A 1 110 ? 11.389 31.682 33.355 1.00 29.13 109 TYR A CA 1
ATOM 820 C C . TYR A 1 110 ? 11.867 33.087 33.715 1.00 29.83 109 TYR A C 1
ATOM 821 O O . TYR A 1 110 ? 11.090 34.042 33.670 1.00 31.41 109 TYR A O 1
ATOM 823 N N . ARG A 1 111 ? 13.138 33.211 34.083 1.00 31.79 110 ARG A N 1
ATOM 824 C CA . ARG A 1 111 ? 13.689 34.511 34.456 1.00 32.41 110 ARG A CA 1
ATOM 825 C C . ARG A 1 111 ? 15.188 34.611 34.183 1.00 33.25 110 ARG A C 1
ATOM 826 O O . ARG A 1 111 ? 15.814 33.655 33.728 1.00 33.97 110 ARG A O 1
ATOM 828 N N . GLU A 1 128 ? 2.990 35.704 21.533 1.00 30.50 127 GLU A N 1
ATOM 829 C CA . GLU A 1 128 ? 3.128 35.790 22.983 1.00 29.64 127 GLU A CA 1
ATOM 830 C C . GLU A 1 128 ? 3.023 34.401 23.612 1.00 29.13 127 GLU A C 1
ATOM 831 O O . GLU A 1 128 ? 2.208 33.578 23.194 1.00 27.91 127 GLU A O 1
ATOM 833 N N . PRO A 1 129 ? 3.856 34.125 24.628 1.00 27.72 128 PRO A N 1
ATOM 834 C CA . PRO A 1 129 ? 3.864 32.832 25.322 1.00 27.07 128 PRO A CA 1
ATOM 835 C C . PRO A 1 129 ? 2.485 32.338 25.766 1.00 27.19 128 PRO A C 1
ATOM 836 O O . PRO A 1 129 ? 2.109 31.203 25.473 1.00 27.72 128 PRO A O 1
ATOM 840 N N . SER A 1 130 ? 1.731 33.182 26.465 1.00 26.62 129 SER A N 1
ATOM 841 C CA . SER A 1 130 ? 0.407 32.782 26.934 1.00 27.24 129 SER A CA 1
ATOM 842 C C . SER A 1 130 ? -0.461 32.303 25.777 1.00 27.27 129 SER A C 1
ATOM 843 O O . SER A 1 130 ? -1.165 31.306 25.894 1.00 27.97 129 SER A O 1
ATOM 846 N N . GLN A 1 131 ? -0.407 33.018 24.659 1.00 28.21 130 GLN A N 1
ATOM 847 C CA . GLN A 1 131 ? -1.191 32.652 23.488 1.00 29.11 130 GLN A CA 1
ATOM 848 C C . GLN A 1 131 ? -0.713 31.329 22.893 1.00 27.87 130 GLN A C 1
ATOM 849 O O . GLN A 1 131 ? -1.523 30.513 22.451 1.00 28.44 130 GLN A O 1
ATOM 855 N N . GLN A 1 132 ? 0.599 31.120 22.879 1.00 24.98 131 GLN A N 1
ATOM 856 C CA . GLN A 1 132 ? 1.151 29.891 22.328 1.00 23.32 131 GLN A CA 1
ATOM 857 C C . GLN A 1 132 ? 0.795 28.691 23.201 1.00 21.97 131 GLN A C 1
ATOM 858 O O . GLN A 1 132 ? 0.519 27.611 22.688 1.00 21.44 131 GLN A O 1
ATOM 864 N N . LEU A 1 133 ? 0.797 28.878 24.518 1.00 20.33 132 LEU A N 1
ATOM 865 C CA . LEU A 1 133 ? 0.457 27.778 25.422 1.00 22.20 132 LEU A CA 1
ATOM 866 C C . LEU A 1 133 ? -1.037 27.463 25.335 1.00 22.29 132 LEU A C 1
ATOM 867 O O . LEU A 1 133 ? -1.442 26.297 25.368 1.00 21.17 132 LEU A O 1
ATOM 872 N N . AR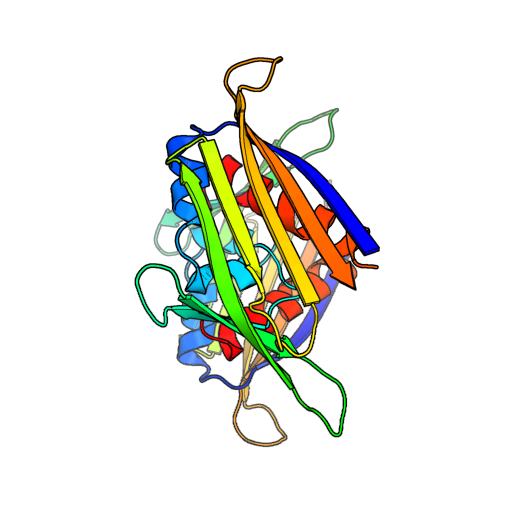G A 1 134 ? -1.859 28.500 25.209 1.00 24.70 133 ARG A N 1
ATOM 873 C CA . ARG A 1 134 ? -3.295 28.291 25.107 1.00 24.64 133 ARG A CA 1
ATOM 874 C C . ARG A 1 134 ? -3.535 27.403 23.888 1.00 24.99 133 ARG A C 1
ATOM 875 O O . ARG A 1 134 ? -4.152 26.343 23.989 1.00 23.61 133 ARG A O 1
ATOM 883 N N . ASP A 1 135 ? -3.025 27.841 22.740 1.00 22.61 134 ASP A N 1
ATOM 884 C CA . ASP A 1 135 ? -3.176 27.091 21.496 1.00 21.59 134 ASP A CA 1
ATOM 885 C C . ASP A 1 135 ? -2.665 25.657 21.616 1.00 19.80 134 ASP A C 1
ATOM 886 O O . ASP A 1 135 ? -3.300 24.732 21.116 1.00 17.74 134 ASP A O 1
ATOM 891 N N . ASP A 1 136 ? -1.511 25.480 22.260 1.00 18.20 135 ASP A N 1
ATOM 892 C CA . ASP A 1 136 ? -0.933 24.150 22.445 1.00 19.22 135 ASP A CA 1
ATOM 893 C C . ASP A 1 136 ? -1.866 23.233 23.237 1.00 18.49 135 ASP A C 1
ATOM 894 O O . ASP A 1 136 ? -2.096 22.089 22.846 1.00 16.70 135 ASP A O 1
ATOM 899 N N . LEU A 1 137 ? -2.398 23.742 24.346 1.00 18.03 136 LEU A N 1
ATOM 900 C CA . LEU A 1 137 ? -3.301 22.972 25.194 1.00 20.70 136 LEU A CA 1
ATOM 901 C C . LEU A 1 137 ? -4.628 22.665 24.515 1.00 21.28 136 LEU A C 1
ATOM 902 O O . LEU A 1 137 ? -5.148 21.550 24.637 1.00 22.11 136 LEU A O 1
ATOM 907 N N . MET A 1 138 ? -5.185 23.638 23.802 1.00 20.33 137 MET A N 1
ATOM 908 C CA . MET A 1 138 ? -6.448 23.393 23.110 1.00 23.08 137 MET A CA 1
ATOM 909 C C . MET A 1 138 ? -6.216 22.307 22.057 1.00 22.37 137 MET A C 1
ATOM 910 O O . MET A 1 138 ? -7.017 21.382 21.917 1.00 20.60 137 MET A O 1
ATOM 915 N N . ARG A 1 139 ? -5.110 22.413 21.326 1.00 21.65 138 ARG A N 1
ATOM 916 C CA . ARG A 1 139 ? -4.777 21.414 20.315 1.00 21.50 138 ARG A CA 1
ATOM 917 C C . ARG A 1 139 ? -4.708 20.038 21.004 1.00 22.46 138 ARG A C 1
ATOM 918 O O . ARG A 1 139 ? -5.292 19.060 20.524 1.00 21.99 138 ARG A O 1
ATOM 926 N N . PHE A 1 140 ? -4.007 19.974 22.136 1.00 20.58 139 PHE A N 1
ATOM 927 C CA . PHE A 1 140 ? -3.881 18.733 22.902 1.00 21.34 139 PHE A CA 1
ATOM 928 C C . PHE A 1 140 ? -5.266 18.206 23.280 1.00 21.94 139 PHE A C 1
ATOM 929 O O . PHE A 1 140 ? -5.554 17.008 23.160 1.00 21.05 139 PHE A O 1
ATOM 937 N N . LYS A 1 141 ? -6.124 19.112 23.741 1.00 22.53 140 LYS A N 1
ATOM 938 C CA . LYS A 1 141 ? -7.477 18.746 24.139 1.00 20.05 140 LYS A CA 1
ATOM 939 C C . LYS A 1 141 ? -8.174 18.097 22.955 1.00 21.45 140 LYS A C 1
ATOM 940 O O . LYS A 1 141 ? -8.673 16.973 23.041 1.00 19.68 140 LYS A O 1
ATOM 946 N N . ARG A 1 142 ? -8.193 18.825 21.846 1.00 20.03 141 ARG A N 1
ATOM 947 C CA . ARG A 1 142 ? -8.827 18.358 20.624 1.00 22.49 141 ARG A CA 1
ATOM 948 C C . ARG A 1 142 ? -8.358 16.976 20.196 1.00 22.81 141 ARG A C 1
ATOM 949 O O . ARG A 1 142 ? -9.176 16.093 19.951 1.00 24.61 141 ARG A O 1
ATOM 957 N N . GLU A 1 143 ? -7.048 16.776 20.110 1.00 22.78 142 GLU A N 1
ATOM 958 C CA . GLU A 1 143 ? -6.543 15.477 19.691 1.00 24.57 142 GLU A CA 1
ATOM 959 C C . GLU A 1 143 ? -7.067 14.365 20.590 1.00 25.19 142 GLU A C 1
ATOM 960 O O . GLU A 1 143 ? -7.626 13.380 20.106 1.00 26.62 142 GLU A O 1
ATOM 966 N N . GLN A 1 144 ? -6.914 14.537 21.898 1.00 23.96 143 GLN A N 1
ATOM 967 C CA . GLN A 1 144 ? -7.373 13.543 22.862 1.00 24.17 143 GLN A CA 1
ATOM 968 C C . GLN A 1 144 ? -8.867 13.248 22.779 1.00 24.59 143 GLN A C 1
ATOM 969 O O . GLN A 1 144 ? -9.282 12.085 22.829 1.00 24.91 143 GLN A O 1
ATOM 975 N N . GLU A 1 145 ? -9.677 14.295 22.649 1.00 26.68 144 GLU A N 1
ATOM 976 C CA . GLU A 1 145 ? -11.126 14.126 22.603 1.00 30.49 144 GLU A CA 1
ATOM 977 C C . GLU A 1 145 ? -11.673 13.564 21.297 1.00 33.04 144 GLU A C 1
ATOM 978 O O . GLU A 1 145 ? -12.810 13.086 21.248 1.00 34.67 144 GLU A O 1
ATOM 984 N N . LEU A 1 146 ? -10.875 13.618 20.241 1.00 33.82 145 LEU A N 1
ATOM 985 C CA . LEU A 1 146 ? -11.309 13.085 18.958 1.00 34.71 145 LEU A CA 1
ATOM 986 C C . LEU A 1 146 ? -10.697 11.706 18.765 1.00 35.28 145 LEU A C 1
ATOM 987 O O . LEU A 1 146 ? -11.201 10.894 17.988 1.00 37.49 145 LEU A O 1
ATOM 992 N N . GLY A 1 147 ? -9.611 11.449 19.489 1.00 35.82 146 GLY A N 1
ATOM 993 C CA . GLY A 1 147 ? -8.933 10.168 19.390 1.00 36.46 146 GLY A CA 1
ATOM 994 C C . GLY A 1 147 ? -7.731 10.234 18.465 1.00 37.98 146 GLY A C 1
ATOM 995 O O . GLY A 1 147 ? -7.366 9.235 17.843 1.00 37.61 146 GLY A O 1
ATOM 996 N N . LEU A 1 148 ? -7.125 11.417 18.374 1.00 36.90 147 LEU A N 1
ATOM 997 C CA . LEU A 1 148 ? -5.957 11.650 17.528 1.00 38.97 147 LEU A CA 1
ATOM 998 C C . LEU A 1 148 ? -6.148 11.055 16.142 1.00 40.73 147 LEU A C 1
ATOM 999 O O . LEU A 1 148 ? -5.334 10.182 15.763 1.00 40.77 147 LEU A O 1
ATOM 1001 N N . GLU B 1 3 ? -18.238 29.485 -2.524 1.00 45.61 2 GLU B N 1
ATOM 1002 C CA . GLU B 1 3 ? -16.904 29.279 -3.162 1.00 47.09 2 GLU B CA 1
ATOM 1003 C C . GLU B 1 3 ? -15.783 29.638 -2.195 1.00 47.39 2 GLU B C 1
ATOM 1004 O O . GLU B 1 3 ? -15.664 30.787 -1.773 1.00 48.38 2 GLU B O 1
ATOM 1006 N N . THR B 1 4 ? -14.960 28.652 -1.849 1.00 47.22 3 THR B N 1
ATOM 1007 C CA . THR B 1 4 ? -13.847 28.866 -0.930 1.00 45.10 3 THR B CA 1
ATOM 1008 C C . THR B 1 4 ? -12.645 28.027 -1.354 1.00 44.37 3 THR B C 1
ATOM 1009 O O . THR B 1 4 ? -12.565 26.838 -1.039 1.00 44.03 3 THR B O 1
ATOM 1013 N N . VAL B 1 5 ? -11.716 28.655 -2.070 1.00 42.19 4 VAL B N 1
ATOM 1014 C CA . VAL B 1 5 ? -10.513 27.982 -2.543 1.00 39.50 4 VAL B CA 1
ATOM 1015 C C . VAL B 1 5 ? -9.323 28.330 -1.654 1.00 39.36 4 VAL B C 1
ATOM 1016 O O . VAL B 1 5 ? -9.148 29.482 -1.255 1.00 38.92 4 VAL B O 1
ATOM 1020 N N . VAL B 1 6 ? -8.503 27.330 -1.351 1.00 36.86 5 VAL B N 1
ATOM 1021 C CA . VAL B 1 6 ? -7.337 27.531 -0.497 1.00 35.10 5 VAL B CA 1
ATOM 1022 C C . VAL B 1 6 ? -6.136 26.753 -1.018 1.00 32.77 5 VAL B C 1
ATOM 1023 O O . VAL B 1 6 ? -6.246 25.567 -1.331 1.00 32.06 5 VAL B O 1
ATOM 1027 N N . ARG B 1 7 ? -4.993 27.428 -1.104 1.00 30.29 6 ARG B N 1
ATOM 1028 C CA . ARG B 1 7 ? -3.765 26.802 -1.576 1.00 28.78 6 ARG B CA 1
ATOM 1029 C C . ARG B 1 7 ? -2.546 27.321 -0.827 1.00 27.94 6 ARG B C 1
ATOM 1030 O O . ARG B 1 7 ? -2.380 28.526 -0.634 1.00 26.08 6 ARG B O 1
ATOM 1032 N N . ASP B 1 8 ? -1.690 26.399 -0.406 1.00 26.97 7 ASP B N 1
ATOM 1033 C CA . ASP B 1 8 ? -0.476 26.759 0.310 1.00 24.62 7 ASP B CA 1
ATOM 1034 C C . ASP B 1 8 ? 0.547 25.680 0.009 1.00 23.33 7 ASP B C 1
ATOM 1035 O O . ASP B 1 8 ? 0.202 24.600 -0.479 1.00 22.52 7 ASP B O 1
ATOM 1040 N N . ALA B 1 9 ? 1.803 25.979 0.301 1.00 20.92 8 ALA B N 1
ATOM 1041 C CA . ALA B 1 9 ? 2.883 25.042 0.076 1.00 20.64 8 ALA B CA 1
ATOM 1042 C C . ALA B 1 9 ? 3.946 25.287 1.128 1.00 19.72 8 ALA B C 1
ATOM 1043 O O . ALA B 1 9 ? 4.107 26.403 1.622 1.00 17.94 8 ALA B O 1
ATOM 1045 N N . VAL B 1 10 ? 4.665 24.233 1.473 1.00 18.32 9 VAL B N 1
ATOM 1046 C CA . VAL B 1 10 ? 5.728 24.332 2.448 1.00 20.08 9 VAL B CA 1
ATOM 1047 C C . VAL B 1 10 ? 6.788 23.353 1.984 1.00 20.90 9 VAL B C 1
ATOM 1048 O O . VAL B 1 10 ? 6.474 22.274 1.472 1.00 19.50 9 VAL B O 1
ATOM 1052 N N . THR B 1 11 ? 8.043 23.752 2.132 1.00 21.05 10 THR B N 1
ATOM 1053 C CA . THR B 1 11 ? 9.154 22.911 1.734 1.00 21.53 10 THR B CA 1
ATOM 1054 C C . THR B 1 11 ? 9.667 22.240 2.991 1.00 20.63 10 THR B C 1
ATOM 1055 O O . THR B 1 11 ? 9.890 22.900 4.005 1.00 17.68 10 THR B O 1
ATOM 1059 N N . ILE B 1 12 ? 9.851 20.929 2.920 1.00 21.53 11 ILE B N 1
ATOM 1060 C CA . ILE B 1 12 ? 10.317 20.170 4.064 1.00 21.73 11 ILE B CA 1
ATOM 1061 C C . ILE B 1 12 ? 11.534 19.321 3.722 1.00 22.34 11 ILE B C 1
ATOM 1062 O O . ILE B 1 12 ? 11.567 18.645 2.693 1.00 22.38 11 ILE B O 1
ATOM 1067 N N . GLY B 1 13 ? 12.534 19.361 4.597 1.00 22.99 12 GLY B N 1
ATOM 1068 C CA . GLY B 1 13 ? 13.751 18.601 4.364 1.00 23.46 12 GLY B CA 1
ATOM 1069 C C . GLY B 1 13 ? 13.644 17.104 4.595 1.00 23.45 12 GLY B C 1
ATOM 1070 O O . GLY B 1 13 ? 14.461 16.523 5.309 1.00 24.76 12 GLY B O 1
ATOM 1071 N N . LYS B 1 14 ? 12.638 16.475 3.999 1.00 23.16 13 LYS B N 1
ATOM 1072 C CA . LYS B 1 14 ? 12.446 15.034 4.125 1.00 22.46 13 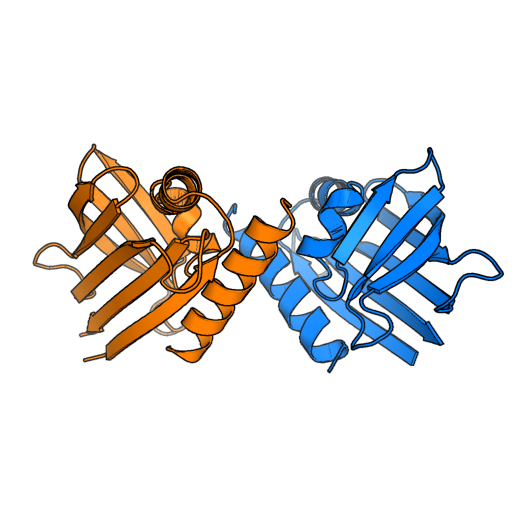LYS B CA 1
ATOM 1073 C C . LYS B 1 14 ? 12.052 14.437 2.771 1.00 23.04 13 LYS B C 1
ATOM 1074 O O . LYS B 1 14 ? 11.538 15.139 1.903 1.00 21.54 13 LYS B O 1
ATOM 1080 N N . PRO B 1 15 ? 12.302 13.132 2.573 1.00 23.34 14 PRO B N 1
ATOM 1081 C CA . PRO B 1 15 ? 11.960 12.461 1.310 1.00 22.98 14 PRO B CA 1
ATOM 1082 C C . PRO B 1 15 ? 10.451 12.476 1.030 1.00 21.63 14 PRO B C 1
ATOM 1083 O O . PRO B 1 15 ? 9.634 12.408 1.955 1.00 21.60 14 PRO B O 1
ATOM 1087 N N . ALA B 1 16 ? 10.091 12.546 -0.249 1.00 21.39 15 ALA B N 1
ATOM 1088 C CA . ALA B 1 16 ? 8.687 12.587 -0.663 1.00 21.20 15 ALA B CA 1
ATOM 1089 C C . ALA B 1 16 ? 7.845 11.418 -0.154 1.00 21.36 15 ALA B C 1
ATOM 1090 O O . ALA B 1 16 ? 6.748 11.619 0.376 1.00 19.33 15 ALA B O 1
ATOM 1092 N N . GLU B 1 17 ? 8.349 10.202 -0.329 1.00 22.45 16 GLU B N 1
ATOM 1093 C CA . GLU B 1 17 ? 7.640 8.998 0.107 1.00 25.13 16 GLU B CA 1
ATOM 1094 C C . GLU B 1 17 ? 7.199 9.085 1.566 1.00 23.56 16 GLU B C 1
ATOM 1095 O O . GLU B 1 17 ? 6.059 8.758 1.903 1.00 22.84 16 GLU B O 1
ATOM 1101 N N . GLN B 1 18 ? 8.108 9.521 2.428 1.00 22.95 17 GLN B N 1
ATOM 1102 C CA . GLN B 1 18 ? 7.810 9.634 3.847 1.00 23.10 17 GLN B CA 1
ATOM 1103 C C . GLN B 1 18 ? 6.648 10.583 4.112 1.00 21.55 17 GLN B C 1
ATOM 1104 O O . GLN B 1 18 ? 5.715 10.241 4.834 1.00 21.44 17 GLN B O 1
ATOM 1110 N N . LEU B 1 19 ? 6.708 11.772 3.520 1.00 19.36 18 LEU B N 1
ATOM 1111 C CA . LEU B 1 19 ? 5.665 12.782 3.707 1.00 16.95 18 LEU B CA 1
ATOM 1112 C C . LEU B 1 19 ? 4.339 12.304 3.137 1.00 17.36 18 LEU B C 1
ATOM 1113 O O . LEU B 1 19 ? 3.277 12.529 3.731 1.00 17.45 18 LEU B O 1
ATOM 1118 N N . TYR B 1 20 ? 4.406 11.660 1.976 1.00 16.49 19 TYR B N 1
ATOM 1119 C CA . TYR B 1 20 ? 3.221 11.121 1.324 1.00 18.27 19 TYR B CA 1
ATOM 1120 C C . TYR B 1 20 ? 2.571 10.101 2.253 1.00 17.38 19 TYR B C 1
ATOM 1121 O O . TYR B 1 20 ? 1.348 10.039 2.363 1.00 17.38 19 TYR B O 1
ATOM 1130 N N . ALA B 1 21 ? 3.409 9.316 2.925 1.00 19.33 20 ALA B N 1
ATOM 1131 C CA . ALA B 1 21 ? 2.947 8.271 3.842 1.00 21.32 20 ALA B CA 1
ATOM 1132 C C . ALA B 1 21 ? 2.044 8.798 4.949 1.00 20.38 20 ALA B C 1
ATOM 1133 O O . ALA B 1 21 ? 1.055 8.154 5.312 1.00 20.05 20 ALA B O 1
ATOM 1135 N N . VAL B 1 22 ? 2.381 9.962 5.492 1.00 18.49 21 VAL B N 1
ATOM 1136 C CA . VAL B 1 22 ? 1.570 10.545 6.556 1.00 19.05 21 VAL B CA 1
ATOM 1137 C C . VAL B 1 22 ? 0.213 10.941 5.988 1.00 20.58 21 VAL B C 1
ATOM 1138 O O . VAL B 1 22 ? -0.828 10.522 6.498 1.00 21.59 21 VAL B O 1
ATOM 1142 N N . TRP B 1 23 ? 0.227 11.732 4.916 1.00 18.52 22 TRP B N 1
ATOM 1143 C CA . TRP B 1 23 ? -1.011 12.186 4.285 1.00 17.96 22 TRP B CA 1
ATOM 1144 C C . TRP B 1 23 ? -1.923 11.064 3.794 1.00 17.29 22 TRP B C 1
ATOM 1145 O O . TRP B 1 23 ? -3.144 11.193 3.852 1.00 16.51 22 TRP B O 1
ATOM 1156 N N . ARG B 1 24 ? -1.336 9.971 3.315 1.00 18.39 23 ARG B N 1
ATOM 1157 C CA . ARG B 1 24 ? -2.119 8.846 2.804 1.00 19.32 23 ARG B CA 1
ATOM 1158 C C . ARG B 1 24 ? -2.931 8.142 3.892 1.00 18.79 23 ARG B C 1
ATOM 1159 O O . ARG B 1 24 ? -3.902 7.440 3.591 1.00 20.68 23 ARG B O 1
ATOM 1167 N N . ASP B 1 25 ? -2.525 8.313 5.148 1.00 18.17 24 ASP B N 1
ATOM 1168 C CA . ASP B 1 25 ? -3.226 7.720 6.287 1.00 19.75 24 ASP B CA 1
ATOM 1169 C C . ASP B 1 25 ? -4.432 8.627 6.532 1.00 21.40 24 ASP B C 1
ATOM 1170 O O . ASP B 1 25 ? -4.392 9.536 7.359 1.00 21.59 24 ASP B O 1
ATOM 1175 N N . LEU B 1 26 ? -5.509 8.368 5.796 1.00 19.94 25 LEU B N 1
ATOM 1176 C CA . LEU B 1 26 ? -6.699 9.203 5.871 1.00 20.62 25 LEU B CA 1
ATOM 1177 C C . LEU B 1 26 ? -7.246 9.500 7.266 1.00 20.58 25 LEU B C 1
ATOM 1178 O O . LEU B 1 26 ? -7.501 10.655 7.593 1.00 20.45 25 LEU B O 1
ATOM 1183 N N . PRO B 1 27 ? -7.422 8.470 8.113 1.00 20.87 26 PRO B N 1
ATOM 1184 C CA . PRO B 1 27 ? -7.953 8.740 9.454 1.00 20.21 26 PRO B CA 1
ATOM 1185 C C . PRO B 1 27 ? -7.107 9.725 10.266 1.00 19.73 26 PRO B C 1
ATOM 1186 O O . PRO B 1 27 ? -7.604 10.350 11.203 1.00 19.86 26 PRO B O 1
ATOM 1190 N N . GLY B 1 28 ? -5.834 9.867 9.907 1.00 18.75 27 GLY B N 1
ATOM 1191 C CA . GLY B 1 28 ? -4.972 10.790 10.629 1.00 17.75 27 GLY B CA 1
ATOM 1192 C C . GLY B 1 28 ? -4.992 12.193 10.038 1.00 17.19 27 GLY B C 1
ATOM 1193 O O . GLY B 1 28 ? -4.344 13.110 10.552 1.00 14.99 27 GLY B O 1
ATOM 1194 N N . LEU B 1 29 ? -5.740 12.370 8.953 1.00 15.63 28 LEU B N 1
ATOM 1195 C CA . LEU B 1 29 ? -5.806 13.675 8.300 1.00 15.82 28 LEU B CA 1
ATOM 1196 C C . LEU B 1 29 ? -6.236 14.803 9.229 1.00 16.09 28 LEU B C 1
ATOM 1197 O O . LEU B 1 29 ? -5.738 15.918 9.112 1.00 15.24 28 LEU B O 1
ATOM 1202 N N . PRO B 1 30 ? -7.173 14.534 10.153 1.00 18.90 29 PRO B N 1
ATOM 1203 C CA . PRO B 1 30 ? -7.631 15.580 11.079 1.00 21.68 29 PRO B CA 1
ATOM 1204 C C . PRO B 1 30 ? -6.505 16.217 11.900 1.00 22.79 29 PRO B C 1
ATOM 1205 O O . PRO B 1 30 ? -6.673 17.301 12.458 1.00 23.48 29 PRO B O 1
ATOM 1209 N N . LEU B 1 31 ? -5.368 15.531 11.989 1.00 25.79 30 LEU B N 1
ATOM 1210 C CA . LEU B 1 31 ? -4.220 16.055 12.727 1.00 27.92 30 LEU B CA 1
ATOM 1211 C C . LEU B 1 31 ? -3.488 17.029 11.804 1.00 29.71 30 LEU B C 1
ATOM 1212 O O . LEU B 1 31 ? -2.931 18.035 12.251 1.00 29.87 30 LEU B O 1
ATOM 1217 N N . LEU B 1 32 ? -3.514 16.727 10.507 1.00 29.17 31 LEU B N 1
ATOM 1218 C CA . LEU B 1 32 ? -2.870 17.561 9.493 1.00 29.30 31 LEU B CA 1
ATOM 1219 C C . LEU B 1 32 ? -3.755 18.750 9.116 1.00 28.96 31 LEU B C 1
ATOM 1220 O O . LEU B 1 32 ? -3.285 19.886 9.059 1.00 30.76 31 LEU B O 1
ATOM 1225 N N . MET B 1 33 ? -5.029 18.479 8.843 1.00 27.92 32 MET B N 1
ATOM 1226 C CA . MET B 1 33 ? -5.990 19.523 8.480 1.00 25.95 32 MET B CA 1
ATOM 1227 C C . MET B 1 33 ? -6.946 19.661 9.666 1.00 24.77 32 MET B C 1
ATOM 1228 O O . MET B 1 33 ? -7.894 18.892 9.811 1.00 23.10 32 MET B O 1
ATOM 1233 N N . THR B 1 34 ? -6.698 20.659 10.503 1.00 23.54 33 THR B N 1
ATOM 1234 C CA . THR B 1 34 ? -7.494 20.856 11.708 1.00 22.92 33 THR B CA 1
ATOM 1235 C C . THR B 1 34 ? -8.966 21.222 11.549 1.00 22.93 33 THR B C 1
ATOM 1236 O O . THR B 1 34 ? -9.729 21.104 12.506 1.00 25.86 33 THR B O 1
ATOM 1240 N N . HIS B 1 35 ? -9.384 21.650 10.363 1.00 24.10 34 HIS B N 1
ATOM 1241 C CA . HIS B 1 35 ? -10.795 21.990 10.172 1.00 25.14 34 HIS B CA 1
ATOM 1242 C C . HIS B 1 35 ? -11.659 20.727 10.101 1.00 26.03 34 HIS B C 1
ATOM 1243 O O . HIS B 1 35 ? -12.882 20.790 10.232 1.00 24.59 34 HIS B O 1
ATOM 1250 N N . LEU B 1 36 ? -11.015 19.581 9.906 1.00 23.41 35 LEU B N 1
ATOM 1251 C CA . LEU B 1 36 ? -11.721 18.309 9.814 1.00 22.67 35 LEU B CA 1
ATOM 1252 C C . LEU B 1 36 ? -11.868 17.667 11.183 1.00 23.38 35 LEU B C 1
ATOM 1253 O O . LEU B 1 36 ? -10.966 17.752 12.015 1.00 23.91 35 LEU B O 1
ATOM 1258 N N . ARG B 1 37 ? -13.007 17.023 11.414 1.00 23.76 36 ARG B N 1
ATOM 1259 C CA . ARG B 1 37 ? -13.257 16.353 12.682 1.00 24.68 36 ARG B CA 1
ATOM 1260 C C . ARG B 1 37 ? -12.850 14.889 12.563 1.00 23.85 36 ARG B C 1
ATOM 1261 O O . ARG B 1 37 ? -12.154 14.357 13.429 1.00 24.10 36 ARG B O 1
ATOM 1269 N N . SER B 1 38 ? -13.280 14.242 11.482 1.00 21.94 37 SER B N 1
ATOM 1270 C CA . SER B 1 38 ? -12.948 12.841 11.271 1.00 22.32 37 SER B CA 1
ATOM 1271 C C . SER B 1 38 ? -12.986 12.409 9.803 1.00 21.27 37 SER B C 1
ATOM 1272 O O . SER B 1 38 ? -13.701 12.990 8.980 1.00 20.46 37 SER B O 1
ATOM 1275 N N . VAL B 1 39 ? -12.197 11.385 9.495 1.00 21.62 38 VAL B N 1
ATOM 1276 C CA . VAL B 1 39 ? -12.133 10.814 8.160 1.00 20.85 38 VAL B CA 1
ATOM 1277 C C . VAL B 1 39 ? -12.158 9.306 8.371 1.00 20.72 38 VAL B C 1
ATOM 1278 O O . VAL B 1 39 ? -11.296 8.755 9.053 1.00 19.39 38 VAL B O 1
ATOM 1282 N N . GLU B 1 40 ? -13.153 8.649 7.786 1.00 20.58 39 GLU B N 1
ATOM 1283 C CA . GLU B 1 40 ? -13.328 7.209 7.930 1.00 24.18 39 GLU B CA 1
ATOM 1284 C C . GLU B 1 40 ? -13.226 6.490 6.587 1.00 23.71 39 GLU B C 1
ATOM 1285 O O . GLU B 1 40 ? -13.862 6.892 5.615 1.00 22.72 39 GLU B O 1
ATOM 1291 N N . VAL B 1 41 ? -12.436 5.425 6.530 1.00 23.81 40 VAL B N 1
ATOM 1292 C CA . VAL B 1 41 ? -12.299 4.671 5.285 1.00 25.93 40 VAL B CA 1
ATOM 1293 C C . VAL B 1 41 ? -13.510 3.754 5.117 1.00 27.69 40 VAL B C 1
ATOM 1294 O O . VAL B 1 41 ? -13.943 3.120 6.076 1.00 28.98 40 VAL B O 1
ATOM 1298 N N . LEU B 1 42 ? -14.065 3.703 3.908 1.00 28.88 41 LEU B N 1
ATOM 1299 C CA . LEU B 1 42 ? -15.217 2.850 3.620 1.00 30.35 41 LEU B CA 1
ATOM 1300 C C . LEU B 1 42 ? -14.791 1.704 2.697 1.00 31.88 41 LEU B C 1
ATOM 1301 O O . LEU B 1 42 ? -15.455 0.669 2.622 1.00 33.67 41 LEU B O 1
ATOM 1306 N N . ASP B 1 43 ? -13.683 1.916 1.993 1.00 30.81 42 ASP B N 1
ATOM 1307 C CA . ASP B 1 43 ? -13.085 0.932 1.090 1.00 30.62 42 ASP B CA 1
ATOM 1308 C C . ASP B 1 43 ? -11.892 1.596 0.417 1.00 31.46 42 ASP B C 1
ATOM 1309 O O . ASP B 1 43 ? -11.614 2.770 0.668 1.00 29.10 42 ASP B O 1
ATOM 1314 N N . ASP B 1 44 ? -11.194 0.847 -0.433 1.00 30.65 43 ASP B N 1
ATOM 1315 C CA . ASP B 1 44 ? -10.009 1.355 -1.115 1.00 31.54 43 ASP B CA 1
ATOM 1316 C C . ASP B 1 44 ? -10.113 2.775 -1.669 1.00 30.58 43 ASP B C 1
ATOM 1317 O O . ASP B 1 44 ? -9.162 3.551 -1.575 1.00 30.38 43 ASP B O 1
ATOM 1322 N N . LYS B 1 45 ? -11.261 3.124 -2.236 1.00 28.75 44 LYS B N 1
ATOM 1323 C CA . LYS B 1 45 ? -11.407 4.445 -2.826 1.00 29.46 44 LYS B CA 1
ATOM 1324 C C . LYS B 1 45 ? -12.342 5.414 -2.105 1.00 26.89 44 LYS B C 1
ATOM 1325 O O . LYS B 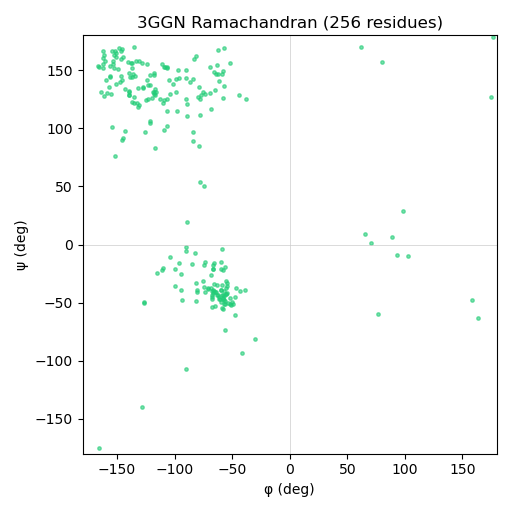1 45 ? -12.238 6.622 -2.294 1.00 25.96 44 LYS B O 1
ATOM 1331 N N . ARG B 1 46 ? -13.242 4.898 -1.277 1.00 24.99 45 ARG B N 1
ATOM 1332 C CA . ARG B 1 46 ? -14.196 5.761 -0.588 1.00 24.61 45 ARG B CA 1
ATOM 1333 C C . ARG B 1 46 ? -13.952 5.965 0.898 1.00 23.51 45 ARG B C 1
ATOM 1334 O O . ARG B 1 46 ? -13.398 5.105 1.585 1.00 22.81 45 ARG B O 1
ATOM 1342 N N . SER B 1 47 ? -14.411 7.113 1.384 1.00 20.54 46 SER B N 1
ATOM 1343 C CA . SER B 1 47 ? -14.271 7.483 2.781 1.00 19.84 46 SER B CA 1
ATOM 1344 C C . SER B 1 47 ? -15.379 8.454 3.184 1.00 19.07 46 SER B C 1
ATOM 1345 O O . SER B 1 47 ? -15.974 9.108 2.338 1.00 17.97 46 SER B O 1
ATOM 1348 N N . ARG B 1 48 ? -15.660 8.523 4.481 1.00 18.63 47 ARG B N 1
ATOM 1349 C CA . ARG B 1 48 ? -16.680 9.410 5.022 1.00 19.80 47 ARG B CA 1
ATOM 1350 C C . ARG B 1 48 ? -15.984 10.526 5.782 1.00 19.30 47 ARG B C 1
ATOM 1351 O O . ARG B 1 48 ? -15.200 10.263 6.692 1.00 18.94 47 ARG B O 1
ATOM 1359 N N . TRP B 1 49 ? -16.274 11.765 5.409 1.00 18.30 48 TRP B N 1
ATOM 1360 C CA . TRP B 1 49 ? -15.668 12.922 6.050 1.00 20.97 48 TRP B CA 1
ATOM 1361 C C . TRP B 1 49 ? -16.679 13.633 6.957 1.00 23.07 48 TRP B C 1
ATOM 1362 O O . TRP B 1 49 ? -17.882 13.589 6.710 1.00 23.18 48 TRP B O 1
ATOM 1373 N N . THR B 1 50 ? -16.177 14.290 8.000 1.00 23.53 49 THR B N 1
ATOM 1374 C CA . THR B 1 50 ? -17.018 14.998 8.958 1.00 23.84 49 THR B CA 1
ATOM 1375 C C . THR B 1 50 ? -16.322 16.242 9.511 1.00 25.39 49 THR B C 1
ATOM 1376 O O . THR B 1 50 ? -15.126 16.214 9.796 1.00 23.12 49 THR B O 1
ATOM 1380 N N . VAL B 1 51 ? -17.084 17.324 9.657 1.00 26.31 50 VAL B N 1
ATOM 1381 C CA . VAL B 1 51 ? -16.580 18.585 10.199 1.00 30.14 50 VAL B CA 1
ATOM 1382 C C . VAL B 1 51 ? -17.551 19.125 11.253 1.00 32.08 50 VAL B C 1
ATOM 1383 O O . VAL B 1 51 ? -18.723 18.776 11.257 1.00 31.56 50 VAL B O 1
ATOM 1387 N N . GLU B 1 52 ? -17.050 19.984 12.136 1.00 36.68 51 GLU B N 1
ATOM 1388 C CA . GLU B 1 52 ? -17.864 20.578 13.195 1.00 40.77 51 GLU B CA 1
ATOM 1389 C C . GLU B 1 52 ? -18.759 21.711 12.701 1.00 41.40 51 GLU B C 1
ATOM 1390 O O . GLU B 1 52 ? -18.278 22.779 12.325 1.00 43.14 51 GLU B O 1
ATOM 1396 N N . ALA B 1 53 ? -20.066 21.474 12.711 1.00 43.00 52 ALA B N 1
ATOM 1397 C CA . ALA B 1 53 ? -21.028 22.474 12.264 1.00 43.38 52 ALA B CA 1
ATOM 1398 C C . ALA B 1 53 ? -21.467 23.364 13.424 1.00 43.71 52 ALA B C 1
ATOM 1399 O O . ALA B 1 53 ? -21.493 22.931 14.576 1.00 43.28 52 ALA B O 1
ATOM 1401 N N . PRO B 1 54 ? -21.812 24.607 13.101 1.00 44.59 53 PRO B N 1
ATOM 1402 C CA . PRO B 1 54 ? -22.248 25.590 14.089 1.00 45.50 53 PRO B CA 1
ATOM 1403 C C . PRO B 1 54 ? -23.371 25.064 14.978 1.00 45.84 53 PRO B C 1
ATOM 1404 O O . PRO B 1 54 ? -24.114 24.165 14.586 1.00 45.75 53 PRO B O 1
ATOM 1406 N N . ALA B 1 55 ? -23.486 25.645 16.170 1.00 47.54 54 ALA B N 1
ATOM 1407 C CA . ALA B 1 55 ? -24.494 25.257 17.156 1.00 48.82 54 ALA B CA 1
ATOM 1408 C C . ALA B 1 55 ? -25.855 24.919 16.558 1.00 49.57 54 ALA B C 1
ATOM 1409 O O . ALA B 1 55 ? -26.522 23.991 17.017 1.00 50.48 54 ALA B O 1
ATOM 1411 N N . PRO B 1 56 ? -26.274 25.674 15.548 1.00 50.08 55 PRO B N 1
ATOM 1412 C CA . PRO B 1 56 ? -27.555 25.410 14.905 1.00 51.27 55 PRO B CA 1
ATOM 1413 C C . PRO B 1 56 ? -27.591 23.929 14.537 1.00 52.18 55 PRO B C 1
ATOM 1414 O O . PRO B 1 56 ? -28.534 23.215 14.881 1.00 52.98 55 PRO B O 1
ATOM 1416 N N . LEU B 1 57 ? -26.546 23.478 13.846 1.00 52.58 56 LEU B N 1
ATOM 1417 C CA . LEU B 1 57 ? -26.422 22.082 13.436 1.00 52.76 56 LEU B CA 1
ATOM 1418 C C . LEU B 1 57 ? -25.684 21.301 14.524 1.00 52.55 56 LEU B C 1
ATOM 1419 O O . LEU B 1 57 ? -26.238 21.040 15.594 1.00 52.77 56 LEU B O 1
ATOM 1424 N N . GLY B 1 58 ? -24.431 20.944 14.244 1.00 51.55 57 GLY B N 1
ATOM 1425 C CA . GLY B 1 58 ? -23.630 20.200 15.203 1.00 49.87 57 GLY B CA 1
ATOM 1426 C C . GLY B 1 58 ? -22.474 19.453 14.562 1.00 48.72 57 GLY B C 1
ATOM 1427 O O . GLY B 1 58 ? -21.339 19.524 15.034 1.00 49.38 57 GLY B O 1
ATOM 1428 N N . THR B 1 59 ? -22.764 18.730 13.485 1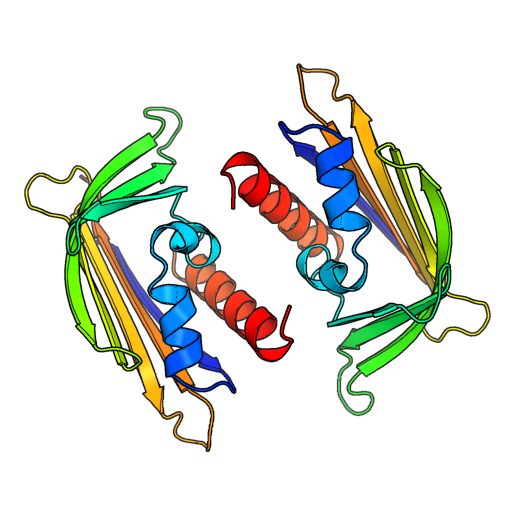.00 46.41 58 THR B N 1
ATOM 1429 C CA . THR B 1 59 ? -21.750 17.963 12.768 1.00 43.77 58 THR B CA 1
ATOM 1430 C C . THR B 1 59 ? -22.262 17.627 11.370 1.00 42.00 58 THR B C 1
ATOM 1431 O O . THR B 1 59 ? -23.361 17.097 11.218 1.00 42.38 58 THR B O 1
ATOM 1435 N N . VAL B 1 60 ? -21.465 17.938 10.352 1.00 38.94 59 VAL B N 1
ATOM 1436 C CA . VAL B 1 60 ? -21.841 17.664 8.969 1.00 35.01 59 VAL B CA 1
ATOM 1437 C C . VAL B 1 60 ? -20.856 16.689 8.325 1.00 33.22 59 VAL B C 1
ATOM 1438 O O . VAL B 1 60 ? -19.643 16.890 8.386 1.00 31.51 59 VAL B O 1
ATOM 1442 N N . SER B 1 61 ? -21.385 15.637 7.709 1.00 30.48 60 SER B N 1
ATOM 1443 C CA . SER B 1 61 ? -20.547 14.636 7.060 1.00 28.96 60 SER B CA 1
ATOM 1444 C C . SER B 1 61 ? -21.008 14.328 5.641 1.00 27.23 60 SER B C 1
ATOM 1445 O O . SER B 1 61 ? -22.156 14.568 5.269 1.00 25.24 60 SER B O 1
ATOM 1448 N N . TRP B 1 62 ? -20.090 13.802 4.844 1.00 25.09 61 TRP B N 1
ATOM 1449 C CA . TRP B 1 62 ? -20.387 13.459 3.465 1.00 23.93 61 TRP B CA 1
ATOM 1450 C C . TRP B 1 62 ? -19.430 12.360 3.041 1.00 22.71 61 TRP B C 1
ATOM 1451 O O . TRP B 1 62 ? -18.444 12.086 3.722 1.00 22.54 61 TRP B O 1
ATOM 1462 N N . GLU B 1 63 ? -19.731 11.730 1.918 1.00 19.41 62 GLU B N 1
ATOM 1463 C CA . GLU B 1 63 ? -18.891 10.671 1.405 1.00 19.40 62 GLU B CA 1
ATOM 1464 C C . GLU B 1 63 ? -18.002 11.259 0.316 1.00 18.59 62 GLU B C 1
ATOM 1465 O O . GLU B 1 63 ? -18.433 12.124 -0.454 1.00 18.21 62 GLU B O 1
ATOM 1471 N N . ALA B 1 64 ? -16.759 10.797 0.260 1.00 17.83 63 ALA B N 1
ATOM 1472 C CA . ALA B 1 64 ? -15.824 11.264 -0.754 1.00 18.89 63 ALA B CA 1
ATOM 1473 C C . ALA B 1 64 ? -15.067 10.077 -1.344 1.00 18.99 63 ALA B C 1
ATOM 1474 O O . ALA B 1 64 ? -15.144 8.959 -0.829 1.00 20.05 63 ALA B O 1
ATOM 1476 N N . GLU B 1 65 ? -14.339 10.326 -2.426 1.00 18.71 64 GLU B N 1
ATOM 1477 C CA . GLU B 1 65 ? -13.559 9.277 -3.074 1.00 19.88 64 GLU B CA 1
ATOM 1478 C C . GLU B 1 65 ? -12.199 9.815 -3.522 1.00 19.10 64 GLU B C 1
ATOM 1479 O O . GLU B 1 65 ? -12.074 10.986 -3.872 1.00 18.03 64 GLU B O 1
ATOM 1485 N N . LEU B 1 66 ? -11.177 8.965 -3.498 1.00 19.08 65 LEU B N 1
ATOM 1486 C CA . LEU B 1 66 ? -9.857 9.370 -3.960 1.00 21.37 65 LEU B CA 1
ATOM 1487 C C . LEU B 1 66 ? -9.943 9.384 -5.483 1.00 22.18 65 LEU B C 1
ATOM 1488 O O . LEU B 1 66 ? -10.432 8.429 -6.073 1.00 18.48 65 LEU B O 1
ATOM 1493 N N . THR B 1 67 ? -9.486 10.459 -6.119 1.00 22.47 66 THR B N 1
ATOM 1494 C CA . THR B 1 67 ? -9.519 10.523 -7.576 1.00 24.65 66 THR B CA 1
ATOM 1495 C C . THR B 1 67 ? -8.119 10.281 -8.139 1.00 24.58 66 THR B C 1
ATOM 1496 O O . THR B 1 67 ? -7.942 10.109 -9.345 1.00 23.06 66 THR B O 1
ATOM 1500 N N . ALA B 1 68 ? -7.129 10.277 -7.255 1.00 23.00 67 ALA B N 1
ATOM 1501 C CA . ALA B 1 68 ? -5.741 10.059 -7.653 1.00 20.52 67 ALA B CA 1
ATOM 1502 C C . ALA B 1 68 ? -4.909 9.713 -6.430 1.00 20.05 67 ALA B C 1
ATOM 1503 O O . ALA B 1 68 ? -4.992 10.379 -5.396 1.00 17.28 67 ALA B O 1
ATOM 1505 N N . ASP B 1 69 ? -4.124 8.653 -6.550 1.00 18.49 68 ASP B N 1
ATOM 1506 C CA . ASP B 1 69 ? -3.259 8.219 -5.472 1.00 20.14 68 ASP B CA 1
ATOM 1507 C C . ASP B 1 69 ? -1.999 7.643 -6.089 1.00 22.23 68 ASP B C 1
ATOM 1508 O O . ASP B 1 69 ? -1.927 6.448 -6.405 1.00 22.57 68 ASP B O 1
ATOM 1513 N N . GLU B 1 70 ? -1.025 8.523 -6.292 1.00 21.70 69 GLU B N 1
ATOM 1514 C CA . GLU B 1 70 ? 0.258 8.159 -6.870 1.00 22.60 69 GLU B CA 1
ATOM 1515 C C . GLU B 1 70 ? 1.282 8.178 -5.752 1.00 23.31 69 GLU B C 1
ATOM 1516 O O . GLU B 1 70 ? 1.744 9.239 -5.336 1.00 18.15 69 GLU B O 1
ATOM 1522 N N . PRO B 1 71 ? 1.649 6.990 -5.249 1.00 23.52 70 PRO B N 1
ATOM 1523 C CA . PRO B 1 71 ? 2.621 6.869 -4.161 1.00 22.65 70 PRO B CA 1
ATOM 1524 C C . PRO B 1 71 ? 3.767 7.864 -4.234 1.00 21.67 70 PRO B C 1
ATOM 1525 O O . PRO B 1 71 ? 4.459 7.964 -5.247 1.00 21.48 70 PRO B O 1
ATOM 1529 N N . GLY B 1 72 ? 3.940 8.610 -3.148 1.00 19.16 71 GLY B N 1
ATOM 1530 C CA . GLY B 1 72 ? 5.013 9.585 -3.058 1.00 20.18 71 GLY B CA 1
ATOM 1531 C C . GLY B 1 72 ? 4.940 10.766 -4.000 1.00 19.26 71 GLY B C 1
ATOM 1532 O O . GLY B 1 72 ? 5.890 11.542 -4.075 1.00 19.38 71 GLY B O 1
ATOM 1533 N N . LYS B 1 73 ? 3.824 10.923 -4.710 1.00 19.98 72 LYS B N 1
ATOM 1534 C CA . LYS B 1 73 ? 3.683 12.030 -5.661 1.00 20.36 72 LYS B CA 1
ATOM 1535 C C . LYS B 1 73 ? 2.450 12.899 -5.479 1.00 20.31 72 LYS B C 1
ATOM 1536 O O . LYS B 1 73 ? 2.540 14.129 -5.450 1.00 20.93 72 LYS B O 1
ATOM 1542 N N . ARG B 1 74 ? 1.291 12.263 -5.383 1.00 18.47 73 ARG B N 1
ATOM 1543 C CA . ARG B 1 74 ? 0.060 13.020 -5.252 1.00 18.74 73 ARG B CA 1
ATOM 1544 C C . ARG B 1 74 ? -1.119 12.226 -4.733 1.00 15.01 73 ARG B C 1
ATOM 1545 O O . ARG B 1 74 ? -1.218 11.019 -4.937 1.00 15.20 73 ARG B O 1
ATOM 1553 N N . ILE B 1 75 ? -2.023 12.940 -4.073 1.00 12.91 74 ILE B N 1
ATOM 1554 C CA . ILE B 1 75 ? -3.243 12.364 -3.538 1.00 9.87 74 ILE B CA 1
ATOM 1555 C C . ILE B 1 75 ? -4.322 13.403 -3.820 1.00 11.98 74 ILE B C 1
ATOM 1556 O O . ILE B 1 75 ? -4.142 14.576 -3.509 1.00 10.04 74 ILE B O 1
ATOM 1561 N N . ALA B 1 76 ? -5.420 12.981 -4.435 1.00 10.08 75 ALA B N 1
ATOM 1562 C CA . ALA B 1 76 ? -6.523 13.889 -4.753 1.00 14.22 75 ALA B CA 1
ATOM 1563 C C . ALA B 1 76 ? -7.838 13.231 -4.370 1.00 15.07 75 ALA B C 1
ATOM 1564 O O . ALA B 1 76 ? -7.991 12.010 -4.490 1.00 15.59 75 ALA B O 1
ATOM 1566 N N . TRP B 1 77 ? -8.784 14.046 -3.912 1.00 15.05 76 TRP B N 1
ATOM 1567 C CA . TRP B 1 77 ? -10.088 13.550 -3.500 1.00 16.25 76 TRP B CA 1
ATOM 1568 C C . TRP B 1 77 ? -11.208 14.532 -3.825 1.00 17.38 76 TRP B C 1
ATOM 1569 O O . TRP B 1 77 ? -10.966 15.720 -4.048 1.00 18.63 76 TRP B O 1
ATOM 1580 N N . ARG B 1 78 ? -12.436 14.029 -3.852 1.00 16.54 77 ARG B N 1
ATOM 1581 C CA . ARG B 1 78 ? -13.584 14.876 -4.133 1.00 18.72 77 ARG B CA 1
ATOM 1582 C C . ARG B 1 78 ? -14.861 14.281 -3.561 1.00 17.89 77 ARG B C 1
ATOM 1583 O O . ARG B 1 78 ? -15.037 13.060 -3.516 1.00 16.17 77 ARG B O 1
ATOM 1591 N N . SER B 1 79 ? -15.746 15.157 -3.110 1.00 13.89 78 SER B N 1
ATOM 1592 C CA . SER B 1 79 ? -17.020 14.735 -2.553 1.00 14.32 78 SER B CA 1
ATOM 1593 C C . SER B 1 79 ? -17.843 14.102 -3.670 1.00 16.00 78 SER B C 1
ATOM 1594 O O . SER B 1 79 ? -17.714 14.483 -4.835 1.00 14.99 78 SER B O 1
ATOM 1597 N N . LEU B 1 80 ? -18.669 13.124 -3.317 1.00 16.64 79 LEU B N 1
ATOM 1598 C CA . LEU B 1 80 ? -19.521 12.473 -4.290 1.00 21.59 79 LEU B CA 1
ATOM 1599 C C . LEU B 1 80 ? -20.746 13.365 -4.482 1.00 21.93 79 LEU B C 1
ATOM 1600 O O . LEU B 1 80 ? -21.014 14.237 -3.654 1.00 22.22 79 LEU B O 1
ATOM 1605 N N . PRO B 1 81 ? -21.497 13.168 -5.583 1.00 21.99 80 PRO B N 1
ATOM 1606 C CA . PRO B 1 81 ? -22.692 13.981 -5.840 1.00 20.40 80 PRO B CA 1
ATOM 1607 C C . PRO B 1 81 ? -23.703 13.780 -4.706 1.00 21.72 80 PRO B C 1
ATOM 1608 O O . PRO B 1 81 ? -23.867 12.666 -4.203 1.00 17.48 80 PRO B O 1
ATOM 1612 N N . GLY B 1 82 ? -24.371 14.857 -4.305 1.00 20.95 81 GLY B N 1
ATOM 1613 C CA . GLY B 1 82 ? -25.353 14.766 -3.235 1.00 21.82 81 GLY B CA 1
ATOM 1614 C C . GLY B 1 82 ? -24.767 15.080 -1.868 1.00 23.78 81 GLY B C 1
ATOM 1615 O O . GLY B 1 82 ? -25.498 15.209 -0.887 1.00 22.41 81 GLY B O 1
ATOM 1616 N N . ALA B 1 83 ? -23.444 15.205 -1.804 1.00 25.47 82 ALA B N 1
ATOM 1617 C CA . ALA B 1 83 ? -22.759 15.498 -0.549 1.00 26.41 82 ALA B CA 1
ATOM 1618 C C . ALA B 1 83 ? -23.274 16.790 0.077 1.00 27.68 82 ALA B C 1
ATOM 1619 O O . ALA B 1 83 ? -23.473 17.790 -0.619 1.00 25.36 82 ALA B O 1
ATOM 1621 N N . ARG B 1 84 ? -23.487 16.767 1.390 1.00 28.80 83 ARG B N 1
ATOM 1622 C CA . ARG B 1 84 ? -23.971 17.950 2.096 1.00 31.34 83 ARG B CA 1
ATOM 1623 C C . ARG B 1 84 ? -23.057 19.133 1.816 1.00 30.65 83 ARG B C 1
ATOM 1624 O O . ARG B 1 84 ? -23.503 20.278 1.763 1.00 29.87 83 ARG B O 1
ATOM 1632 N N . ILE B 1 85 ? -21.771 18.846 1.641 1.00 29.18 84 ILE B N 1
ATOM 1633 C CA . ILE B 1 85 ? -20.788 19.884 1.376 1.00 30.54 84 ILE B CA 1
ATOM 1634 C C . ILE B 1 85 ? -19.909 19.487 0.208 1.00 29.29 84 ILE B C 1
ATOM 1635 O O . ILE B 1 85 ? -19.262 18.445 0.235 1.00 28.54 84 ILE B O 1
ATOM 1640 N N . GLU B 1 86 ? -19.905 20.320 -0.822 1.00 30.54 85 GLU B N 1
ATOM 1641 C CA . GLU B 1 86 ? -19.088 20.070 -1.996 1.00 30.41 85 GLU B CA 1
ATOM 1642 C C . GLU B 1 86 ? -17.658 20.450 -1.644 1.00 28.79 85 GLU B C 1
ATOM 1643 O O . GLU B 1 86 ? -17.401 21.544 -1.138 1.00 25.42 85 GLU B O 1
ATOM 1649 N N . ASN B 1 87 ? -16.726 19.540 -1.888 1.00 25.68 86 ASN B N 1
ATOM 1650 C CA . ASN B 1 87 ? -15.337 19.838 -1.607 1.00 25.38 86 ASN B CA 1
ATOM 1651 C C . ASN B 1 87 ? -14.419 18.882 -2.334 1.00 24.09 86 ASN B C 1
ATOM 1652 O O . ASN B 1 87 ? -14.798 17.763 -2.681 1.00 21.04 86 ASN B O 1
ATOM 1657 N N . SER B 1 88 ? -13.205 19.348 -2.573 1.00 21.09 87 SER B N 1
ATOM 1658 C CA . SER B 1 88 ? -12.196 18.554 -3.244 1.00 20.68 87 SER B CA 1
ATOM 1659 C C . SER B 1 88 ? -10.874 18.945 -2.610 1.00 20.25 87 SER B C 1
ATOM 1660 O O . SER B 1 88 ? -10.793 19.930 -1.870 1.00 20.64 87 SER B O 1
ATOM 1663 N N . GLY B 1 89 ? -9.839 18.173 -2.901 1.00 19.09 88 GLY B N 1
ATOM 1664 C CA . GLY B 1 89 ? -8.542 18.472 -2.347 1.00 19.87 88 GLY B CA 1
ATOM 1665 C C . GLY B 1 89 ? -7.467 17.794 -3.159 1.00 20.81 88 GLY B C 1
ATOM 1666 O O . GLY B 1 89 ? -7.723 16.810 -3.864 1.00 22.26 88 GLY B O 1
ATOM 1667 N N . GLU B 1 90 ? -6.257 18.326 -3.063 1.00 19.14 89 GLU B N 1
ATOM 1668 C CA . GLU B 1 90 ? -5.133 17.769 -3.787 1.00 20.77 89 GLU B CA 1
ATOM 1669 C C . GLU B 1 90 ? -3.853 18.137 -3.059 1.00 18.30 89 GLU B C 1
ATOM 1670 O O . GLU B 1 90 ? -3.634 19.301 -2.715 1.00 20.79 89 GLU B O 1
ATOM 1676 N N . VAL B 1 91 ? -3.021 17.141 -2.797 1.00 17.16 90 VAL B N 1
ATOM 1677 C CA . VAL B 1 91 ? -1.747 17.396 -2.146 1.00 17.04 90 VAL B CA 1
ATOM 1678 C C . VAL B 1 91 ? -0.678 16.808 -3.047 1.00 17.56 90 VAL B C 1
ATOM 1679 O O . VAL B 1 91 ? -0.739 15.633 -3.407 1.00 19.89 90 VAL B O 1
ATOM 1683 N N . LEU B 1 92 ? 0.281 17.638 -3.438 1.00 16.85 91 LEU B N 1
ATOM 1684 C CA . LEU B 1 92 ? 1.373 17.193 -4.294 1.00 18.68 91 LEU B CA 1
ATOM 1685 C C . LEU B 1 92 ? 2.653 17.136 -3.466 1.00 18.90 91 LEU B C 1
ATOM 1686 O O . LEU B 1 92 ? 2.797 17.863 -2.485 1.00 17.57 91 LEU B O 1
ATOM 1691 N N . PHE B 1 93 ? 3.570 16.262 -3.865 1.00 19.26 92 PHE B N 1
ATOM 1692 C CA . PHE B 1 93 ? 4.854 16.114 -3.189 1.00 20.83 92 PHE B CA 1
ATOM 1693 C C . PHE B 1 93 ? 5.866 16.282 -4.306 1.00 23.74 92 PHE B C 1
ATOM 1694 O O . PHE B 1 93 ? 6.155 15.342 -5.047 1.00 25.53 92 PHE B O 1
ATOM 1702 N N . ARG B 1 94 ? 6.387 17.498 -4.427 1.00 23.95 93 ARG B N 1
ATOM 1703 C CA . ARG B 1 94 ? 7.325 17.834 -5.492 1.00 23.18 93 ARG B CA 1
ATOM 1704 C C . ARG B 1 94 ? 8.738 18.085 -5.005 1.00 22.08 93 ARG B C 1
ATOM 1705 O O . ARG B 1 94 ? 8.953 18.469 -3.860 1.00 21.57 93 ARG B O 1
ATOM 1713 N N . PRO B 1 95 ? 9.724 17.892 -5.889 1.00 23.42 94 PRO B N 1
ATOM 1714 C CA . PRO B 1 9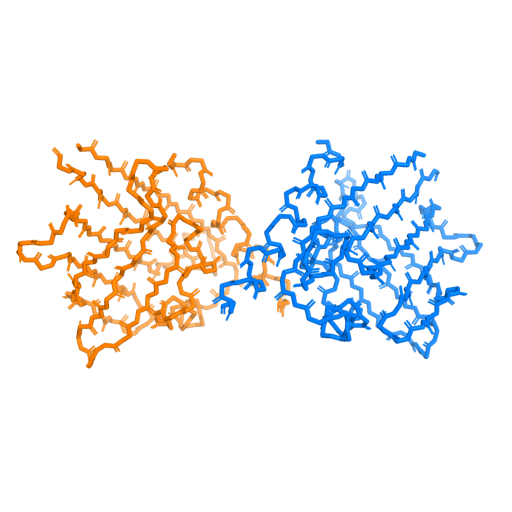5 ? 11.125 18.114 -5.525 1.00 23.75 94 PRO B CA 1
ATOM 1715 C C . PRO B 1 95 ? 11.327 19.612 -5.328 1.00 23.38 94 PRO B C 1
ATOM 1716 O O . PRO B 1 95 ? 10.927 20.407 -6.179 1.00 23.61 94 PRO B O 1
ATOM 1720 N N . ALA B 1 96 ? 11.933 19.995 -4.211 1.00 21.96 95 ALA B N 1
ATOM 1721 C CA . ALA B 1 96 ? 12.182 21.404 -3.927 1.00 22.51 95 ALA B CA 1
ATOM 1722 C C . ALA B 1 96 ? 13.318 21.929 -4.800 1.00 22.67 95 ALA B C 1
ATOM 1723 O O . ALA B 1 96 ? 14.383 21.325 -4.864 1.00 21.78 95 ALA B O 1
ATOM 1725 N N . PRO B 1 97 ? 13.100 23.065 -5.485 1.00 25.30 96 PRO B N 1
ATOM 1726 C CA . PRO B 1 97 ? 14.111 23.672 -6.354 1.00 26.91 96 PRO B CA 1
ATOM 1727 C C . PRO B 1 97 ? 15.476 23.778 -5.693 1.00 29.76 96 PRO B C 1
ATOM 1728 O O . PRO B 1 97 ? 16.455 23.203 -6.168 1.00 30.18 96 PRO B O 1
ATOM 1732 N N . GLY B 1 98 ? 15.537 24.517 -4.594 1.00 32.25 97 GLY B N 1
ATOM 1733 C CA . GLY B 1 98 ? 16.796 24.687 -3.893 1.00 37.04 97 GLY B CA 1
ATOM 1734 C C . GLY B 1 98 ? 17.716 23.493 -4.045 1.00 38.28 97 GLY B C 1
ATOM 1735 O O . GLY B 1 98 ? 18.624 23.495 -4.877 1.00 38.67 97 GLY B O 1
ATOM 1736 N N . ALA B 1 99 ? 17.464 22.468 -3.240 1.00 39.75 98 ALA B N 1
ATOM 1737 C CA . ALA B 1 99 ? 18.252 21.245 -3.252 1.00 40.42 98 ALA B CA 1
ATOM 1738 C C . ALA B 1 99 ? 17.743 20.365 -2.120 1.00 41.16 98 ALA B C 1
ATOM 1739 O O . ALA B 1 99 ? 17.660 20.807 -0.970 1.00 42.20 98 ALA B O 1
ATOM 1741 N N . ARG B 1 100 ? 17.401 19.123 -2.442 1.00 40.05 99 ARG B N 1
ATOM 1742 C CA . ARG B 1 100 ? 16.896 18.200 -1.433 1.00 37.91 99 ARG B CA 1
ATOM 1743 C C . ARG B 1 100 ? 15.600 18.750 -0.850 1.00 36.42 99 ARG B C 1
ATOM 1744 O O . ARG B 1 100 ? 15.224 19.898 -1.103 1.00 37.01 99 ARG B O 1
ATOM 1746 N N . GLY B 1 101 ? 14.916 17.931 -0.065 1.00 32.12 100 GLY B N 1
ATOM 1747 C CA . GLY B 1 101 ? 13.669 18.379 0.513 1.00 30.09 100 GLY B CA 1
ATOM 1748 C C . GLY B 1 101 ? 12.537 18.283 -0.489 1.00 27.04 100 GLY B C 1
ATOM 1749 O O . GLY B 1 101 ? 12.748 18.283 -1.706 1.00 26.08 100 GLY B O 1
ATOM 1750 N N . THR B 1 102 ? 11.322 18.213 0.037 1.00 25.40 101 THR B N 1
ATOM 1751 C CA . THR B 1 102 ? 10.129 18.085 -0.778 1.00 23.18 101 THR B CA 1
ATOM 1752 C C . THR B 1 102 ? 9.194 19.248 -0.518 1.00 22.75 101 THR B C 1
ATOM 1753 O O . THR B 1 102 ? 9.014 19.661 0.626 1.00 21.15 101 THR B O 1
ATOM 1757 N N . GLU B 1 103 ? 8.612 19.794 -1.577 1.00 22.20 102 GLU B N 1
ATOM 1758 C CA . GLU B 1 103 ? 7.671 20.882 -1.395 1.00 23.05 102 GLU B CA 1
ATOM 1759 C C . GLU B 1 103 ? 6.276 20.275 -1.441 1.00 21.69 102 GLU B C 1
ATOM 1760 O O . GLU B 1 103 ? 5.857 19.722 -2.461 1.00 22.15 102 GLU B O 1
ATOM 1766 N N . VAL B 1 104 ? 5.578 20.352 -0.314 1.00 20.02 103 VAL B N 1
ATOM 1767 C CA . VAL B 1 104 ? 4.224 19.830 -0.202 1.00 17.21 103 VAL B CA 1
ATOM 1768 C C . VAL B 1 104 ? 3.272 20.949 -0.593 1.00 19.28 103 VAL B C 1
ATOM 1769 O O . VAL B 1 104 ? 3.285 22.015 0.018 1.00 18.66 103 VAL B O 1
ATOM 1773 N N . VAL B 1 105 ? 2.456 20.713 -1.616 1.00 17.61 104 VAL B N 1
ATOM 1774 C CA . VAL B 1 105 ? 1.506 21.721 -2.074 1.00 17.51 104 VAL B CA 1
ATOM 1775 C C . VAL B 1 105 ? 0.091 21.228 -1.784 1.00 18.15 104 VAL B C 1
ATOM 1776 O O . VAL B 1 105 ? -0.285 20.123 -2.180 1.00 14.29 104 VAL B O 1
ATOM 1780 N N . VAL B 1 106 ? -0.684 22.036 -1.066 1.00 17.68 105 VAL B N 1
ATOM 1781 C CA . VAL B 1 106 ? -2.046 21.655 -0.709 1.00 18.03 105 VAL B CA 1
ATOM 1782 C C . VAL B 1 106 ? -3.058 22.630 -1.289 1.00 18.53 105 VAL B C 1
ATOM 1783 O O . VAL B 1 106 ? -2.901 23.844 -1.158 1.00 16.28 105 VAL B O 1
ATOM 1787 N N . ARG B 1 107 ? -4.087 22.089 -1.941 1.00 18.52 106 ARG B N 1
ATOM 1788 C CA . ARG B 1 107 ? -5.151 22.893 -2.527 1.00 18.40 106 ARG B CA 1
ATOM 1789 C C . ARG B 1 107 ? -6.501 22.303 -2.117 1.00 19.42 106 ARG B C 1
ATOM 1790 O O . ARG B 1 107 ? -6.807 21.150 -2.441 1.00 17.20 106 ARG B O 1
ATOM 1798 N N . LEU B 1 108 ? -7.297 23.095 -1.400 1.00 17.22 107 LEU B N 1
ATOM 1799 C CA . LEU B 1 108 ? -8.609 22.660 -0.929 1.00 19.00 107 LEU B CA 1
ATOM 1800 C C . LEU B 1 108 ? -9.702 23.606 -1.399 1.00 22.25 107 LEU B C 1
ATOM 1801 O O . LEU B 1 108 ? -9.512 24.829 -1.432 1.00 19.19 107 LEU B O 1
ATOM 1806 N N . THR B 1 109 ? -10.844 23.034 -1.765 1.00 23.65 108 THR B N 1
ATOM 1807 C CA . THR B 1 109 ? -11.990 23.821 -2.212 1.00 27.59 108 THR B CA 1
ATOM 1808 C C . THR B 1 109 ? -13.219 23.308 -1.465 1.00 28.88 108 THR B C 1
ATOM 1809 O O . THR B 1 109 ? -13.417 22.103 -1.342 1.00 26.81 108 THR B O 1
ATOM 1813 N N . TYR B 1 110 ? -14.029 24.225 -0.948 1.00 31.20 109 TYR B N 1
ATOM 1814 C CA . TYR B 1 110 ? -15.236 23.855 -0.218 1.00 33.53 109 TYR B CA 1
ATOM 1815 C C . TYR B 1 110 ? -16.369 24.796 -0.609 1.00 35.57 109 TYR B C 1
ATOM 1816 O O . TYR B 1 110 ? -16.144 25.981 -0.858 1.00 36.90 109 TYR B O 1
ATOM 1818 N N . ARG B 1 111 ? -17.584 24.264 -0.673 1.00 37.85 110 ARG B N 1
ATOM 1819 C CA . ARG B 1 111 ? -18.742 25.070 -1.042 1.00 40.15 110 ARG B CA 1
ATOM 1820 C C . ARG B 1 111 ? -19.975 24.628 -0.271 1.00 41.47 110 ARG B C 1
ATOM 1821 O O . ARG B 1 111 ? -20.705 23.737 -0.706 1.00 41.68 110 ARG B O 1
ATOM 1823 N N . PRO B 1 112 ? -20.204 25.248 0.880 1.00 43.06 111 PRO B N 1
ATOM 1824 C CA . PRO B 1 112 ? -21.365 24.908 1.688 1.00 43.44 111 PRO B CA 1
ATOM 1825 C C . PRO B 1 112 ? -22.621 25.225 0.881 1.00 42.74 111 PRO B C 1
ATOM 1826 O O . PRO B 1 112 ? -22.548 25.886 -0.154 1.00 41.55 111 PRO B O 1
ATOM 1828 N N . PRO B 1 113 ? -23.769 24.752 1.351 1.00 42.80 112 PRO B N 1
ATOM 1829 C CA . PRO B 1 113 ? -25.027 24.992 0.655 1.00 42.46 112 PRO B CA 1
ATOM 1830 C C . PRO B 1 113 ? -25.680 26.285 1.132 1.00 42.59 112 PRO B C 1
ATOM 1831 O O . PRO B 1 113 ? -26.265 27.029 0.341 1.00 43.05 112 PRO B O 1
ATOM 1833 N N . PRO B 1 129 ? -9.473 30.506 6.954 1.00 26.28 128 PRO B N 1
ATOM 1834 C CA . PRO B 1 129 ? -9.257 29.312 6.148 1.00 25.61 128 PRO B CA 1
ATOM 1835 C C . PRO B 1 129 ? -7.790 29.140 5.775 1.00 24.95 128 PRO B C 1
ATOM 1836 O O . PRO B 1 129 ? -7.152 28.165 6.178 1.00 24.53 128 PRO B O 1
ATOM 1838 N N . SER B 1 130 ? -7.254 30.087 5.006 1.00 24.20 129 SER B N 1
ATOM 1839 C CA . SER B 1 130 ? -5.864 30.005 4.575 1.00 24.91 129 SER B CA 1
ATOM 1840 C C . SER B 1 130 ? -4.868 30.179 5.721 1.00 23.27 129 SER B C 1
ATOM 1841 O O . SER B 1 130 ? -3.747 29.683 5.651 1.00 22.09 129 SER B O 1
ATOM 1844 N N . GLN B 1 131 ? -5.266 30.877 6.778 1.00 20.72 130 GLN B N 1
ATOM 1845 C CA . GLN B 1 131 ? -4.361 31.044 7.905 1.00 22.21 130 GLN B CA 1
ATOM 1846 C C . GLN B 1 131 ? -4.285 29.729 8.691 1.00 21.34 130 GLN B C 1
ATOM 1847 O O . GLN B 1 131 ? -3.224 29.347 9.193 1.00 22.35 130 GLN B O 1
ATOM 1853 N N . GLN B 1 132 ? -5.412 29.032 8.790 1.00 20.02 131 GLN B N 1
ATOM 1854 C CA . GLN B 1 132 ? -5.440 27.768 9.519 1.00 20.64 131 GLN B CA 1
ATOM 1855 C C . GLN B 1 132 ? -4.605 26.736 8.757 1.00 19.10 131 GLN B C 1
ATOM 1856 O O . GLN B 1 132 ? -3.826 25.994 9.356 1.00 18.56 131 GLN B O 1
ATOM 1862 N N . LEU B 1 133 ? -4.755 26.700 7.435 1.00 17.77 132 LEU B N 1
ATOM 1863 C CA . LEU B 1 133 ? -3.979 25.766 6.627 1.00 17.50 132 LEU B CA 1
ATOM 1864 C C . LEU B 1 133 ? -2.487 26.072 6.795 1.00 17.65 132 LEU B C 1
ATOM 1865 O O . LEU B 1 133 ? -1.688 25.159 7.019 1.00 16.80 132 LEU B O 1
ATOM 1870 N N . ARG B 1 134 ? -2.111 27.349 6.699 1.00 16.40 133 ARG B N 1
ATOM 1871 C CA . ARG B 1 134 ? -0.706 27.739 6.866 1.00 17.43 133 ARG B CA 1
ATOM 1872 C C . ARG B 1 134 ? -0.152 27.197 8.184 1.00 18.45 133 ARG B C 1
ATOM 1873 O O . ARG B 1 134 ? 0.902 26.564 8.208 1.00 20.02 133 ARG B O 1
ATOM 1881 N N . ASP B 1 135 ? -0.868 27.442 9.277 1.00 19.64 134 ASP B N 1
ATOM 1882 C CA . ASP B 1 135 ? -0.440 26.965 10.587 1.00 18.33 134 ASP B CA 1
ATOM 1883 C C . ASP B 1 135 ? -0.287 25.440 10.600 1.00 18.30 134 ASP B C 1
ATOM 1884 O O . ASP B 1 135 ? 0.711 24.919 11.102 1.00 14.90 134 ASP B O 1
ATOM 1889 N N . ASP B 1 136 ? -1.277 24.731 10.063 1.00 17.90 135 ASP B N 1
ATOM 1890 C CA . ASP B 1 136 ? -1.230 23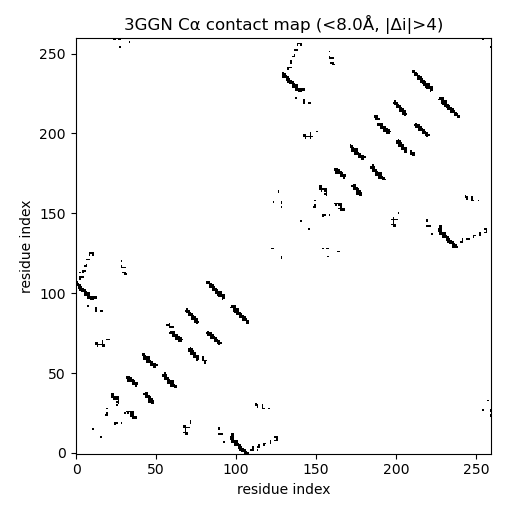.269 10.018 1.00 17.55 135 ASP B CA 1
ATOM 1891 C C . ASP B 1 136 ? 0.012 22.773 9.266 1.00 19.45 135 ASP B C 1
ATOM 1892 O O . ASP B 1 136 ? 0.692 21.824 9.700 1.00 17.37 135 ASP B O 1
ATOM 1897 N N . LEU B 1 137 ? 0.308 23.413 8.137 1.00 17.40 136 LEU B N 1
ATOM 1898 C CA . LEU B 1 137 ? 1.457 23.037 7.331 1.00 15.48 136 LEU B CA 1
ATOM 1899 C C . LEU B 1 137 ? 2.778 23.328 8.034 1.00 15.23 136 LEU B C 1
ATOM 1900 O O . LEU B 1 137 ? 3.708 22.533 7.961 1.00 11.78 136 LEU B O 1
ATOM 1905 N N . MET B 1 138 ? 2.857 24.462 8.720 1.00 17.56 137 MET B N 1
ATOM 1906 C CA . MET B 1 138 ? 4.082 24.814 9.432 1.00 20.05 137 MET B CA 1
ATOM 1907 C C . MET B 1 138 ? 4.333 23.829 10.579 1.00 18.73 137 MET B C 1
ATOM 1908 O O . MET B 1 138 ? 5.471 23.416 10.820 1.00 18.27 137 MET B O 1
ATOM 1913 N N . ARG B 1 139 ? 3.276 23.438 11.283 1.00 18.52 138 ARG B N 1
ATOM 1914 C CA . ARG B 1 139 ? 3.452 22.483 12.365 1.00 18.58 138 ARG B CA 1
ATOM 1915 C C . ARG B 1 139 ? 3.909 21.143 11.791 1.00 16.78 138 ARG B C 1
ATOM 1916 O O . ARG B 1 139 ? 4.785 20.483 12.354 1.00 18.65 138 ARG B O 1
ATOM 1924 N N . PHE B 1 140 ? 3.321 20.754 10.665 1.00 15.33 139 PHE B N 1
ATOM 1925 C CA . PHE B 1 140 ? 3.678 19.508 9.992 1.00 15.31 139 PHE B CA 1
ATOM 1926 C C . PHE B 1 140 ? 5.160 19.539 9.614 1.00 14.21 139 PHE B C 1
ATOM 1927 O O . PHE B 1 140 ? 5.863 18.531 9.720 1.00 17.55 139 PHE B O 1
ATOM 1935 N N . LYS B 1 141 ? 5.632 20.702 9.174 1.00 13.27 140 LYS B N 1
ATOM 1936 C CA . LYS B 1 141 ? 7.033 20.868 8.802 1.00 14.80 140 LYS B CA 1
ATOM 1937 C C . LYS B 1 141 ? 7.927 20.693 10.033 1.00 15.67 140 LYS B C 1
ATOM 1938 O O . LYS B 1 141 ? 8.864 19.903 10.029 1.00 15.32 140 LYS B O 1
ATOM 1944 N N . ARG B 1 142 ? 7.625 21.442 11.088 1.00 15.62 141 ARG B N 1
ATOM 1945 C CA . ARG B 1 142 ? 8.397 21.369 12.325 1.00 18.27 141 ARG B CA 1
ATOM 1946 C C . ARG B 1 142 ? 8.418 19.963 12.900 1.00 19.39 141 ARG B C 1
ATOM 1947 O O . ARG B 1 142 ? 9.469 19.461 13.300 1.00 21.79 141 ARG B O 1
ATOM 1955 N N . GLU B 1 143 ? 7.251 19.330 12.943 1.00 21.29 142 GLU B N 1
ATOM 1956 C CA . GLU B 1 143 ? 7.132 17.985 13.488 1.00 21.60 142 GLU B CA 1
ATOM 1957 C C . GLU B 1 143 ? 7.963 16.978 12.715 1.00 22.21 142 GLU B C 1
ATOM 1958 O O . GLU B 1 143 ? 8.661 16.152 13.307 1.00 21.45 142 GLU B O 1
ATOM 1964 N N . GLN B 1 144 ? 7.890 17.045 11.391 1.00 20.47 143 GLN B N 1
ATOM 1965 C CA . GLN B 1 144 ? 8.650 16.134 10.553 1.00 20.73 143 GLN B CA 1
ATOM 1966 C C . GLN B 1 144 ? 10.151 16.386 10.646 1.00 20.71 143 GLN B C 1
ATOM 1967 O O . GLN B 1 144 ? 10.922 15.444 10.812 1.00 21.08 143 GLN B O 1
ATOM 1973 N N . GLU B 1 145 ? 10.562 17.650 10.548 1.00 20.35 144 GLU B N 1
ATOM 1974 C CA . GLU B 1 145 ? 11.979 17.992 10.602 1.00 22.08 144 GLU B CA 1
ATOM 1975 C C . GLU B 1 145 ? 12.632 17.724 11.956 1.00 24.99 144 GLU B C 1
ATOM 1976 O O . GLU B 1 145 ? 13.853 17.589 12.036 1.00 25.10 144 GLU B O 1
ATOM 1982 N N . LEU B 1 146 ? 11.830 17.643 13.016 1.00 25.69 145 LEU B N 1
ATOM 1983 C CA . LEU B 1 146 ? 12.366 17.362 14.346 1.00 26.48 145 LEU B CA 1
ATOM 1984 C C . LEU B 1 146 ? 12.294 15.868 14.633 1.00 27.68 145 LEU B C 1
ATOM 1985 O O . LEU B 1 146 ? 13.063 15.341 15.437 1.00 27.49 145 LEU B O 1
ATOM 1990 N N . GLY B 1 147 ? 11.363 15.189 13.971 1.00 29.56 146 GLY B N 1
ATOM 1991 C CA . GLY B 1 147 ? 11.221 13.760 14.159 1.00 31.34 146 GLY B CA 1
ATOM 1992 C C . GLY B 1 147 ? 10.289 13.326 15.273 1.00 33.43 146 GLY B C 1
ATOM 1993 O O . GLY B 1 147 ? 10.201 12.135 15.568 1.00 32.62 146 GLY B O 1
ATOM 1994 N N . LEU B 1 148 ? 9.587 14.268 15.897 1.00 34.32 147 LEU B N 1
ATOM 1995 C CA . LEU B 1 148 ? 8.674 13.902 16.972 1.00 36.38 147 LEU B CA 1
ATOM 1996 C C . LEU B 1 148 ? 7.335 13.406 16.434 1.00 36.26 147 LEU B C 1
ATOM 1997 O O . LEU B 1 148 ? 6.851 12.364 16.933 1.00 37.10 147 LEU B O 1
#

Secondary structure (DSSP, 8-state):
-EEEEEEEESS-HHHHHHHHH-GGGHHHHSTT--EEEE-SSSEEEEEEE--TTT-EEEEEEEEEEEETTTEEEEEEPTT-SS-EEEEEEEEE-SSSS-EEEEEEEEE--HHHHHHHHHHHHHHHHHHT-/-EEEEEEEEESS-HHHHHHHHH-GGGHHHHSTTEEEEEE-SSSEEEEEEE--TTS-EEEEEEEEEEEETTTEEEEEEPTT-SSEEEEEEEEEE-SSSSSEEEEEEEEEE---HHHHHHHHHHHHHHHHHT-

Radius of gyration: 20.55 Å; Cα contacts (8 Å, |Δi|>4): 569; chains: 2; bounding box: 52×35×49 Å

Nearest PDB structures (foldseek):
  3ggn-assembly2_A  TM=1.008E+00  e=3.942E-27  Deinococcus radiodurans R1 = ATCC 13939 = DSM 20539
  3ggn-assembly3_B  TM=9.899E-01  e=3.201E-24  Deinococcus radiodurans R1 = ATCC 13939 = DSM 20539
  4xrw-assembly1_A  TM=6.666E-01  e=4.210E-07  Amycolatopsis orientalis
  1z94-assembly1_A  TM=7.077E-01  e=4.607E-06  Chromobacterium violaceum ATCC 12472
  8h2d-assembly2_B-2  TM=6.616E-01  e=1.479E-04  Mycobacterium tuberculosis H37Rv

B-factor: mean 26.1, std 8.63, range [9.87, 56.41]

Foldseek 3Di:
DKAKDKDKALDQLLVVLVCVVPQQNVCLLQVQWDGWADPDPFKIKTKGADDPPVRIFIFMKGWPDDDRSAKTKMWTDPPGPKGKIKMWGWDQDPPDRITMIMIMMDTCVSNVSNHVSVVVVRVCRRVVD/DDKEKDKDWAQDALLVLLVQVVPQQNCCLLQVQWDGWAAPDPFKIKTKGADPPVPGMFIFMKTWPDDDRSAKTKMWTDPPGQKGKIKMWGWDADPVHHTTMIMIMMDIDHCHRVSNVVSVVVVRVCVNVVD

Organism: Deinococcus radiodurans (strain ATCC 13939 / DSM 20539 / JCM 16871 / CCUG 27074 / LMG 4051 / NBRC 15346 / NCIMB 9279 / VKM B-1422 / R1) (NCBI:txid243230)

Sequence (260 aa):
TVVRDAVTIGKPAEQLYAVWRDLPGLPLLMTHLRSVEVLDDKRSRWTVEAPAPLGTVSWEAELTADEPGKRIAWRSLPGARIENSGEVLFRPAPGARGTEVVVRLTYREPSQQLRDDLMRFKREQELGLETVVRDAVTIGKPAEQLYAVWRDLPGLPLLMTHLRSVEVLDDKRSRWTVEAPAPLGTVSWEAELTADEPGKRIAWRSLPGARIENSGEVLFRPAPGARGTEVVVRLTYRPPPSQQLRDDLMRFKREQELGL

InterPro domains:
  IPR005031 Coenzyme Q-binding protein COQ10, START domain [PF03364] (108-233)
  IPR023393 START-like domain superfamily [G3DSA:3.30.530.20] (97-246)
  IPR047137 Polyketide cyclase/dehydrase-like ORF3 [PTHR33824] (35-256)